Protein 5H29 (pdb70)

Radius of gyration: 16.0 Å; Cα contacts (8 Å, |Δi|>4): 371; chains: 1; bounding box: 39×36×37 Å

Sequence (207 aa):
WFPESMRQQLSGIFAKLTKKVTLLQQFLDASDDEKSLELQSFLTEFASLDQKITLETILKDTEPAKELLYGIEKMPSVVLLDAAGNYTGIKFSGIPSGHEVNSLVLAVYNVGSEGQPLEASLQKNILALPKRKIEIFVSLTCHFCPDVVAACQRIASINPHVEAEMVDISLFPELKKEKKIMSVPAMLIDGEQMIFGSKTMTEIIEALA

Secondary structure (DSSP, 8-state):
---HHHHHHHHHHHTT--S-EEEEEEE-TT-HHHHHHHHHHHHHHTT-TTEEEEEEETTS-HHHHHHHT--SSSEEEEE-TTS-EEEEEEES---GGGHHHHHHHHHHHSS--S---HHHHHHHHH--SEEEEEEE-TT-TTHHHHHHHHHHHHHH-TTEEEEEEEGGG-HHHHHHHT--SSSEEEETTTEEEES---HHHHHHHH-

B-factor: mean 66.99, std 17.95, range [36.37, 126.01]

Nearest PDB structures (foldseek):
  5h29-assembly1_A  TM=1.005E+00  e=4.092E-45  Enterococcus faecalis V583
  6il7-assembly1_A  TM=1.003E+00  e=1.248E-42  Enterococcus faecalis V583
  1zyp-assembly2_B  TM=9.272E-01  e=8.273E-19  Salmonella enterica subsp. enterica serovar Typhimurium
  4o5q-assembly1_A  TM=9.052E-01  e=1.774E-18  Escherichia coli K-12
  1hyu-assembly1_A  TM=9.119E-01  e=7.077E-17  Salmonella enterica subsp. enterica serovar Typhimurium

InterPro domains:
  IPR012336 Thioredoxin-like fold [PF13192] (484-558)
  IPR017561 Alkyl hydroperoxide reductase F subunit homogue, putative [TIGR03143] (2-559)
  IPR023753 FAD/NAD(P)-binding domain [PF07992] (6-296)
  IPR036188 FAD/NAD(P)-binding domain superfamily [G3DSA:3.50.50.60] (8-307)
  IPR036188 FAD/NAD(P)-binding domain superfamily [G3DSA:3.50.50.60] (116-243)
  IPR036188 FAD/NAD(P)-binding domain superfamily [SSF51905] (2-305)
  IPR036249 Thioredoxin-like superfamily [SSF52833] (355-466)
  IPR036249 Thioredoxin-like superfamily [SSF52833] (477-559)
  IPR044141 AhpF, N-terminal domain, C-terminal TRX-fold subdomain [cd03026] (471-558)
  IPR044142 AhpF, N-terminal domain, N-terminal TRX-fold subdomain [cd02974] (354-460)
  IPR050097 Ferredoxin--NADP reductase type 2 [PTHR48105] (3-311)

Organism: Enterococcus faecalis (strain ATCC 700802 / V583) (NCBI:txid226185)

Structure (mmCIF, N/CA/C/O backbone):
data_5H29
#
_entry.id   5H29
#
_cell.length_a   134.278
_cell.length_b   134.278
_cell.length_c   134.278
_cell.angle_alpha   90.00
_cell.angle_beta   90.00
_cell.angle_gamma   90.00
#
_symmetry.space_group_name_H-M   'P 41 3 2'
#
loop_
_entity.id
_entity.type
_entity.pdbx_description
1 polymer 'Thioredoxin reductase/glutathione-related protein'
2 non-polymer 'SULFATE ION'
3 non-polymer 2-AMINO-2-HYDROXYMETHYL-PROPANE-1,3-DIOL
4 non-polymer PROLINE
5 water water
#
loop_
_atom_site.group_PDB
_atom_site.id
_atom_site.type_symbol
_atom_site.label_atom_id
_atom_site.label_alt_id
_atom_site.label_comp_id
_atom_site.label_asym_id
_atom_site.label_entity_id
_atom_site.label_seq_id
_atom_site.pdbx_PDB_ins_code
_atom_site.Cartn_x
_atom_site.Cartn_y
_atom_site.Cartn_z
_atom_site.occupancy
_atom_site.B_iso_or_equiv
_atom_site.auth_seq_id
_atom_site.auth_comp_id
_atom_site.auth_asym_id
_atom_site.auth_atom_id
_atom_site.pdbx_PDB_model_num
ATOM 1 N N . TRP A 1 12 ? 7.715 18.544 13.133 1.00 76.90 354 TRP A N 1
ATOM 2 C CA . TRP A 1 12 ? 7.638 18.649 11.684 1.00 71.86 354 TRP A CA 1
ATOM 3 C C . TRP A 1 12 ? 8.849 19.341 11.076 1.00 73.36 354 TRP A C 1
ATOM 4 O O . TRP A 1 12 ? 9.101 19.200 9.882 1.00 74.90 354 TRP A O 1
ATOM 15 N N . PHE A 1 13 ? 9.576 20.111 11.882 1.00 76.31 355 PHE A N 1
ATOM 16 C CA . PHE A 1 13 ? 10.656 20.948 11.363 1.00 78.66 355 PHE A CA 1
ATOM 17 C C . PHE A 1 13 ? 11.966 20.707 12.116 1.00 84.97 355 PHE A C 1
ATOM 18 O O . PHE A 1 13 ? 12.101 21.107 13.274 1.00 84.36 355 PHE A O 1
ATOM 26 N N . PRO A 1 14 ? 12.927 20.026 11.461 1.00 92.30 356 PRO A N 1
ATOM 27 C CA . PRO A 1 14 ? 14.289 19.911 11.983 1.00 97.12 356 PRO A CA 1
ATOM 28 C C . PRO A 1 14 ? 14.930 21.277 12.188 1.00 99.88 356 PRO A C 1
ATOM 29 O O . PRO A 1 14 ? 14.562 22.235 11.506 1.00 98.79 356 PRO A O 1
ATOM 33 N N . GLU A 1 15 ? 15.886 21.359 13.110 1.00 104.27 357 GLU A N 1
ATOM 34 C CA . GLU A 1 15 ? 16.618 22.605 13.347 1.00 104.80 357 GLU A CA 1
ATOM 35 C C . GLU A 1 15 ? 17.437 23.015 12.119 1.00 103.45 357 GLU A C 1
ATOM 36 O O . GLU A 1 15 ? 17.761 24.191 11.946 1.00 101.16 357 GLU A O 1
ATOM 42 N N . SER A 1 16 ? 17.761 22.039 11.274 1.00 104.80 358 SER A N 1
ATOM 43 C CA . SER A 1 16 ? 18.359 22.306 9.969 1.00 107.22 358 SER A CA 1
ATOM 44 C C . SER A 1 16 ? 17.459 23.212 9.124 1.00 106.05 358 SER A C 1
ATOM 45 O O . SER A 1 16 ? 17.931 24.180 8.522 1.00 106.23 358 SER A O 1
ATOM 48 N N . MET A 1 17 ? 16.166 22.893 9.086 1.00 104.18 359 MET A N 1
ATOM 49 C CA . MET A 1 17 ? 15.182 23.714 8.373 1.00 100.64 359 MET A CA 1
ATOM 50 C C . MET A 1 17 ? 15.022 25.080 9.023 1.00 95.55 359 MET A C 1
ATOM 51 O O . MET A 1 17 ? 15.019 26.106 8.343 1.00 90.71 359 MET A O 1
ATOM 56 N N . ARG A 1 18 ? 14.881 25.074 10.345 1.00 92.26 360 ARG A N 1
ATOM 57 C CA . ARG A 1 18 ? 14.677 26.298 11.110 1.00 91.03 360 ARG A CA 1
ATOM 58 C C . ARG A 1 18 ? 15.809 27.305 10.911 1.00 92.27 360 ARG A C 1
ATOM 59 O O . ARG A 1 18 ? 15.570 28.510 10.931 1.00 90.46 360 ARG A O 1
ATOM 67 N N . GLN A 1 19 ? 17.030 26.816 10.696 1.00 96.37 361 GLN A N 1
ATOM 68 C CA . GLN A 1 19 ? 18.140 27.692 10.310 1.00 101.00 361 GLN A CA 1
ATOM 69 C C . GLN A 1 19 ? 17.806 28.410 9.000 1.00 98.96 361 GLN A C 1
ATOM 70 O O . GLN A 1 19 ? 17.951 29.627 8.896 1.00 101.09 361 GLN A O 1
ATOM 76 N N . GLN A 1 20 ? 17.346 27.651 8.011 1.00 95.55 362 GLN A N 1
ATOM 77 C CA . GLN A 1 20 ? 17.014 28.208 6.704 1.00 94.85 362 GLN A CA 1
ATOM 78 C C . GLN A 1 20 ? 15.788 29.122 6.754 1.00 91.27 362 GLN A C 1
ATOM 79 O O . GLN A 1 20 ? 15.787 30.207 6.167 1.00 91.63 362 GLN A O 1
ATOM 85 N N . LEU A 1 21 ? 14.747 28.673 7.449 1.00 84.42 363 LEU A N 1
ATOM 86 C CA . LEU A 1 21 ? 13.475 29.395 7.480 1.00 80.37 363 LEU A CA 1
ATOM 87 C C . LEU A 1 21 ? 13.592 30.729 8.207 1.00 78.41 363 LEU A C 1
ATOM 88 O O . LEU A 1 21 ? 12.940 31.700 7.827 1.00 76.21 363 LEU A O 1
ATOM 93 N N . SER A 1 22 ? 14.431 30.776 9.239 1.00 78.70 364 SER A N 1
ATOM 94 C CA . SER A 1 22 ? 14.697 32.020 9.966 1.00 78.95 364 SER A CA 1
ATOM 95 C C . SER A 1 22 ? 15.398 33.049 9.087 1.00 76.69 364 SER A C 1
ATOM 96 O O . SER A 1 22 ? 15.146 34.246 9.204 1.00 75.80 364 SER A O 1
ATOM 99 N N . GLY 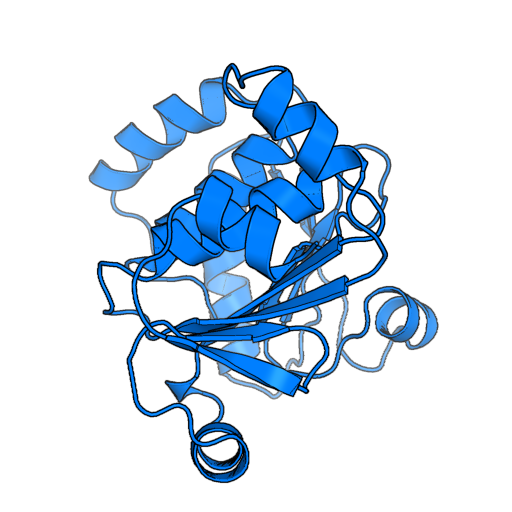A 1 23 ? 16.277 32.585 8.206 1.00 76.43 365 GLY A N 1
ATOM 100 C CA . GLY A 1 23 ? 16.871 33.458 7.200 1.00 75.70 365 GLY A CA 1
ATOM 101 C C . GLY A 1 23 ? 15.789 34.131 6.368 1.00 73.65 365 GLY A C 1
ATOM 102 O O . GLY A 1 23 ? 15.837 35.340 6.123 1.00 72.76 365 GLY A O 1
ATOM 103 N N . ILE A 1 24 ? 14.798 33.346 5.954 1.00 69.53 366 ILE A N 1
ATOM 104 C CA . ILE A 1 24 ? 13.718 33.859 5.122 1.00 68.19 366 ILE A CA 1
ATOM 105 C C . ILE A 1 24 ? 12.751 34.702 5.954 1.00 67.09 366 ILE A C 1
ATOM 106 O O . ILE A 1 24 ? 12.405 35.821 5.568 1.00 64.94 366 ILE A O 1
ATOM 111 N N . PHE A 1 25 ? 12.338 34.180 7.103 1.00 66.16 367 PHE A N 1
ATOM 112 C CA . PHE A 1 25 ? 11.360 34.877 7.933 1.00 67.09 367 PHE A CA 1
ATOM 113 C C . PHE A 1 25 ? 11.890 36.175 8.532 1.00 68.43 367 PHE A C 1
ATOM 114 O O . PHE A 1 25 ? 11.105 37.062 8.867 1.00 66.26 367 PHE A O 1
ATOM 122 N N . ALA A 1 26 ? 13.213 36.301 8.630 1.00 70.05 368 ALA A N 1
ATOM 123 C CA . ALA A 1 26 ? 13.837 37.588 8.937 1.00 71.80 368 ALA A CA 1
ATOM 124 C C . ALA A 1 26 ? 13.432 38.676 7.932 1.00 72.17 368 ALA A C 1
ATOM 125 O O . ALA A 1 26 ? 13.363 39.848 8.290 1.00 73.76 368 ALA A O 1
ATOM 127 N N . LYS A 1 27 ? 13.159 38.287 6.686 1.00 71.27 369 LYS A N 1
ATOM 128 C CA . LYS A 1 27 ? 12.767 39.239 5.638 1.00 70.76 369 LYS A CA 1
ATOM 129 C C . LYS A 1 27 ? 11.307 39.716 5.733 1.00 69.37 369 LYS A C 1
ATOM 130 O O . LYS A 1 27 ? 10.911 40.630 5.008 1.00 69.65 369 LYS A O 1
ATOM 136 N N . LEU A 1 28 ? 10.503 39.097 6.593 1.00 66.94 370 LEU A N 1
ATOM 137 C CA . LEU A 1 28 ? 9.095 39.471 6.710 1.00 66.51 370 LEU A CA 1
ATOM 138 C C . LEU A 1 28 ? 8.939 40.881 7.280 1.00 66.54 370 LEU A C 1
ATOM 139 O O . LEU A 1 28 ? 9.467 41.180 8.348 1.00 66.79 370 LEU A O 1
ATOM 144 N N . THR A 1 29 ? 8.219 41.732 6.548 1.00 66.48 371 THR A N 1
ATOM 145 C CA . THR A 1 29 ? 7.905 43.097 6.973 1.00 68.67 371 THR A CA 1
ATOM 146 C C . THR A 1 29 ? 6.428 43.308 7.335 1.00 69.79 371 THR A C 1
ATOM 147 O O . THR A 1 29 ? 6.098 44.288 7.999 1.00 70.76 371 THR A O 1
ATOM 151 N N . LYS A 1 30 ? 5.546 42.414 6.879 1.00 68.80 372 LYS A N 1
ATOM 152 C CA . LYS A 1 30 ? 4.116 42.507 7.174 1.00 68.64 372 LYS A CA 1
ATOM 153 C C . LYS A 1 30 ? 3.619 41.229 7.836 1.00 67.32 372 LYS A C 1
ATOM 154 O O . LYS A 1 30 ? 4.104 40.125 7.545 1.00 65.62 372 LYS A O 1
ATOM 160 N N . LYS A 1 31 ? 2.621 41.383 8.700 1.00 64.15 373 LYS A N 1
ATOM 161 C CA . LYS A 1 31 ? 1.988 40.243 9.346 1.00 62.96 373 LYS A CA 1
ATOM 162 C C . LYS A 1 31 ? 1.215 39.391 8.341 1.00 57.62 373 LYS A C 1
ATOM 163 O O . LYS A 1 31 ? 0.757 39.870 7.298 1.00 54.25 373 LYS A O 1
ATOM 169 N N . VAL A 1 32 ? 1.088 38.115 8.667 1.00 53.41 374 VAL A N 1
ATOM 170 C CA . VAL A 1 32 ? 0.364 37.182 7.822 1.00 53.83 374 VAL A CA 1
ATOM 171 C C . VAL A 1 32 ? -0.458 36.250 8.710 1.00 50.95 374 VAL A C 1
ATOM 172 O O . VAL A 1 32 ? -0.031 35.889 9.806 1.00 51.39 374 VAL A O 1
ATOM 176 N N . THR A 1 33 ? -1.642 35.878 8.244 1.00 48.84 375 THR A N 1
ATOM 177 C CA . THR A 1 33 ? -2.498 34.973 8.995 1.00 47.86 375 THR A CA 1
ATOM 178 C C . THR A 1 33 ? -2.781 33.727 8.178 1.00 46.22 375 THR A C 1
ATOM 179 O O . THR A 1 33 ? -3.216 33.824 7.030 1.00 44.25 375 THR A O 1
ATOM 183 N N . LEU A 1 34 ? -2.538 32.566 8.787 1.00 45.43 376 LEU A N 1
ATOM 184 C CA . LEU A 1 34 ? -2.944 31.284 8.223 1.00 45.23 376 LEU A CA 1
ATOM 185 C C . LEU A 1 34 ? -4.266 30.901 8.860 1.00 43.51 376 LEU A C 1
ATOM 186 O O . LEU A 1 34 ? -4.356 30.791 10.074 1.00 43.44 376 LEU A O 1
ATOM 191 N N . LEU A 1 35 ? -5.294 30.711 8.044 1.00 43.89 377 LEU A N 1
ATOM 192 C CA . LEU A 1 35 ? -6.630 30.388 8.549 1.00 43.94 377 LEU A CA 1
ATOM 193 C C . LEU A 1 35 ? -7.018 28.978 8.118 1.00 42.11 377 LEU A C 1
ATOM 194 O O . LEU A 1 35 ? -7.226 28.737 6.928 1.00 41.55 377 LEU A O 1
ATOM 199 N N . GLN A 1 36 ? -7.083 28.053 9.081 1.00 41.39 378 GLN A N 1
ATOM 200 C CA A GLN A 1 36 ? -7.476 26.668 8.807 0.50 41.11 378 GLN A CA 1
ATOM 201 C CA B GLN A 1 36 ? -7.472 26.679 8.799 0.50 42.29 378 GLN A CA 1
ATOM 202 C C . GLN A 1 36 ? -8.946 26.464 9.116 1.00 41.85 378 GLN A C 1
ATOM 203 O O . GLN A 1 36 ? -9.444 26.943 10.132 1.00 40.42 378 GLN A O 1
ATOM 214 N N . PHE A 1 37 ? -9.623 25.742 8.232 1.00 42.91 379 PHE A N 1
ATOM 215 C CA . PHE A 1 37 ? -10.976 25.298 8.472 1.00 45.11 379 PHE A CA 1
ATOM 216 C C . PHE A 1 37 ? -10.862 23.853 8.926 1.00 45.91 379 PHE A C 1
ATOM 217 O O . PHE A 1 37 ? -10.554 22.955 8.142 1.00 45.61 379 PHE A O 1
ATOM 225 N N . LEU A 1 38 ? -11.081 23.658 10.219 1.00 46.63 380 LEU A N 1
ATOM 226 C CA . LEU A 1 38 ? -10.773 22.411 10.886 1.00 46.37 380 LEU A CA 1
ATOM 227 C C . LEU A 1 38 ? -12.010 21.532 11.021 1.00 46.50 380 LEU A C 1
ATOM 228 O O . LEU A 1 38 ? -13.003 21.934 11.618 1.00 44.41 380 LEU A O 1
ATOM 233 N N . ASP A 1 39 ? -11.933 20.326 10.476 1.00 46.73 381 ASP A N 1
ATOM 234 C CA . ASP A 1 39 ? -12.929 19.302 10.754 1.00 48.95 381 ASP A CA 1
ATOM 235 C C . ASP A 1 39 ? -12.365 18.406 11.848 1.00 48.93 381 ASP A C 1
ATOM 236 O O . ASP A 1 39 ? -11.485 17.585 11.594 1.00 46.26 381 ASP A O 1
ATOM 241 N N . ALA A 1 40 ? -12.888 18.571 13.062 1.00 52.16 382 ALA A N 1
ATOM 242 C CA . ALA A 1 40 ? -12.436 17.821 14.239 1.00 54.94 382 ALA A CA 1
ATOM 243 C C . ALA A 1 40 ? -12.581 16.304 14.114 1.00 59.52 382 ALA A C 1
ATOM 244 O O . ALA A 1 40 ? -11.911 15.559 14.834 1.00 61.15 382 ALA A O 1
ATOM 246 N N . SER A 1 41 ? -13.447 15.841 13.215 1.00 59.90 383 SER A N 1
ATOM 247 C CA . SER A 1 41 ? -13.637 14.406 13.019 1.00 62.55 383 SER A CA 1
ATOM 248 C C . SER A 1 41 ? -12.739 13.816 11.927 1.00 61.54 383 SER A C 1
ATOM 249 O O . SER A 1 41 ? -12.790 12.610 11.701 1.00 62.99 383 SER A O 1
ATOM 252 N N . ASP A 1 42 ? -11.938 14.651 11.252 1.00 60.20 384 ASP A N 1
ATOM 253 C CA A ASP A 1 42 ? -11.022 14.155 10.229 0.50 58.25 384 ASP A CA 1
ATOM 254 C CA B ASP A 1 42 ? -11.016 14.202 10.196 0.50 60.59 384 ASP A CA 1
ATOM 255 C C . ASP A 1 42 ? -9.565 14.194 10.674 1.00 58.94 384 ASP A C 1
ATOM 256 O O . ASP A 1 42 ? -9.045 15.232 11.081 1.00 54.31 384 ASP A O 1
ATOM 265 N N . GLU A 1 43 ? -8.903 13.047 10.558 1.00 59.78 385 GLU A N 1
ATOM 266 C CA . GLU A 1 43 ? -7.523 12.891 11.011 1.00 61.63 385 GLU A CA 1
ATOM 267 C C . GLU A 1 43 ? -6.563 13.827 10.279 1.00 56.17 385 GLU A C 1
ATOM 268 O O . GLU A 1 43 ? -5.652 14.381 10.888 1.00 54.12 385 GLU A O 1
ATOM 274 N N . LYS A 1 44 ? -6.768 14.003 8.978 1.00 54.00 386 LYS A N 1
ATOM 275 C CA . LYS A 1 44 ? -5.910 14.885 8.184 1.00 53.09 386 LYS A CA 1
ATOM 276 C C . LYS A 1 44 ? -6.037 16.353 8.589 1.00 51.62 386 LYS A C 1
ATOM 277 O O . LYS A 1 44 ? -5.083 17.114 8.434 1.00 49.03 386 LYS A O 1
ATOM 283 N N . SER A 1 45 ? -7.211 16.744 9.094 1.00 50.01 387 SER A N 1
ATOM 284 C CA . SER A 1 45 ? -7.410 18.086 9.641 1.00 49.23 387 SER A CA 1
ATOM 285 C C . SER A 1 45 ? -6.621 18.280 10.925 1.00 49.28 387 SER A C 1
ATOM 286 O O . SER A 1 45 ? -6.056 19.354 11.149 1.00 44.47 387 SER A O 1
ATOM 289 N N . LEU A 1 46 ? -6.597 17.248 11.771 1.00 51.62 388 LEU A N 1
ATOM 290 C CA . LEU A 1 46 ? -5.818 17.302 13.008 1.00 54.03 388 LEU A CA 1
ATOM 291 C C . LEU A 1 46 ? -4.316 17.318 12.722 1.00 52.47 388 LEU A C 1
ATOM 292 O O . LEU A 1 46 ? -3.576 18.042 13.379 1.00 54.23 388 LEU A O 1
ATOM 297 N N . GLU A 1 47 ? -3.873 16.536 11.743 1.00 51.83 389 GLU A N 1
ATOM 298 C CA . GLU A 1 47 ? -2.481 16.594 11.280 1.00 53.15 389 GLU A CA 1
ATOM 299 C C . GLU A 1 47 ? -2.099 17.988 10.797 1.00 49.50 389 GLU A C 1
ATOM 300 O O . GLU A 1 47 ? -1.027 18.491 11.118 1.00 48.15 389 GLU A O 1
ATOM 306 N N . LEU A 1 48 ? -2.962 18.582 9.977 1.00 46.82 390 LEU A N 1
ATOM 307 C CA . LEU A 1 48 ? -2.712 19.927 9.450 1.00 45.65 390 LEU A CA 1
ATOM 308 C C . LEU A 1 48 ? -2.594 20.931 10.590 1.00 43.99 390 LEU A C 1
ATOM 309 O O . LEU A 1 48 ? -1.709 21.783 10.578 1.00 43.34 390 LEU A O 1
ATOM 314 N N . GLN A 1 49 ? -3.477 20.807 11.577 1.00 43.60 391 GLN A N 1
ATOM 315 C CA . GLN A 1 49 ? -3.443 21.663 12.758 1.00 44.54 391 GLN A CA 1
ATOM 316 C C . GLN A 1 49 ? -2.104 21.537 13.484 1.00 44.45 391 GLN A C 1
ATOM 317 O O . GLN A 1 49 ? -1.499 22.544 13.856 1.00 44.31 391 GLN A O 1
ATOM 323 N N . SER A 1 50 ? -1.642 20.305 13.682 1.00 44.71 392 SER A N 1
ATOM 324 C CA . SER A 1 50 ? -0.339 20.074 14.323 1.00 45.57 392 SER A CA 1
ATOM 325 C C . SER A 1 50 ? 0.802 20.708 13.513 1.00 45.68 392 SER A C 1
ATOM 326 O O . SER A 1 50 ? 1.638 21.440 14.053 1.00 46.47 392 SER A O 1
ATOM 329 N N . PHE A 1 51 ? 0.812 20.440 12.214 1.00 44.27 393 PHE A N 1
ATOM 330 C CA . PHE A 1 51 ? 1.778 21.053 11.294 1.00 45.47 393 PHE A CA 1
ATOM 331 C C . PHE A 1 51 ? 1.775 22.594 11.355 1.00 45.47 393 PHE A C 1
ATOM 332 O O . PHE A 1 51 ? 2.820 23.228 11.546 1.00 44.42 393 PHE A O 1
ATOM 340 N N . LEU A 1 52 ? 0.598 23.189 11.198 1.00 44.32 394 LEU A N 1
ATOM 341 C CA . LEU A 1 52 ? 0.471 24.645 11.147 1.00 43.48 394 LEU A CA 1
ATOM 342 C C . LEU A 1 52 ? 0.832 25.302 12.476 1.00 43.72 394 LEU A C 1
ATOM 343 O O . LEU A 1 52 ? 1.479 26.350 12.498 1.00 43.21 394 LEU A O 1
ATOM 348 N N . THR A 1 53 ? 0.411 24.693 13.579 1.00 43.98 395 THR A N 1
ATOM 349 C CA . THR A 1 53 ? 0.763 25.201 14.898 1.00 45.25 395 THR A CA 1
ATOM 350 C C . THR A 1 53 ? 2.289 25.365 15.010 1.00 48.28 395 THR A C 1
ATOM 351 O O . THR A 1 53 ? 2.787 26.422 15.418 1.00 49.71 395 THR A O 1
ATOM 355 N N . GLU A 1 54 ? 3.024 24.320 14.646 1.00 47.70 396 GLU A N 1
ATOM 356 C CA . GLU A 1 54 ? 4.482 24.366 14.715 1.00 50.51 396 GLU A CA 1
ATOM 357 C C . GLU A 1 54 ? 5.044 25.375 13.712 1.00 49.09 396 GLU A C 1
ATOM 358 O O . GLU A 1 54 ? 5.934 26.152 14.042 1.00 49.76 396 GLU A O 1
ATOM 364 N N . PHE A 1 55 ? 4.496 25.393 12.504 1.00 47.98 397 PHE A N 1
ATOM 365 C CA . PHE A 1 55 ? 4.951 26.333 11.496 1.00 47.91 397 PHE A CA 1
ATOM 366 C C . PHE A 1 55 ? 4.762 27.781 11.953 1.00 50.17 397 PHE A C 1
ATOM 367 O O . PHE A 1 55 ? 5.658 28.613 11.786 1.00 48.79 397 PHE A O 1
ATOM 375 N N . ALA A 1 56 ? 3.596 28.083 12.521 1.00 49.54 398 ALA A N 1
ATOM 376 C CA . ALA A 1 56 ? 3.303 29.444 12.949 1.00 50.55 398 ALA A CA 1
ATOM 377 C C . ALA A 1 56 ? 4.278 29.904 14.037 1.00 51.38 398 ALA A C 1
ATOM 378 O O . ALA A 1 56 ? 4.634 31.075 14.085 1.00 51.44 398 ALA A O 1
ATOM 380 N N . SER A 1 57 ? 4.732 28.979 14.881 1.00 52.63 399 SER A N 1
ATOM 381 C CA . SER A 1 57 ? 5.693 29.310 15.945 1.00 55.93 399 SER A CA 1
ATOM 382 C C . SER A 1 57 ? 7.085 29.713 15.435 1.00 57.58 399 SER A C 1
ATOM 383 O O . SER A 1 57 ? 7.935 30.114 16.228 1.00 58.97 399 SER A O 1
ATOM 386 N N . LEU A 1 58 ? 7.322 29.606 14.131 1.00 57.50 400 LEU A N 1
ATOM 387 C CA . LEU A 1 58 ? 8.618 29.961 13.559 1.00 58.66 400 LEU A CA 1
ATOM 388 C C . LEU A 1 58 ? 8.861 31.471 13.492 1.00 59.82 400 LEU A C 1
ATOM 389 O O . LEU A 1 58 ? 10.005 31.894 13.370 1.00 59.78 400 LEU A O 1
ATOM 394 N N . ASP A 1 59 ? 7.801 32.280 13.562 1.00 59.16 401 ASP A N 1
ATOM 395 C CA . ASP A 1 59 ? 7.959 33.733 13.525 1.00 58.66 401 ASP A CA 1
ATOM 396 C C . ASP A 1 59 ? 6.733 34.478 14.079 1.00 59.96 401 ASP A C 1
ATOM 397 O O . ASP A 1 59 ? 5.582 34.094 13.836 1.00 57.47 401 ASP A O 1
ATOM 402 N N . GLN A 1 60 ? 7.005 35.561 14.803 1.00 58.73 402 GLN A N 1
ATOM 403 C CA . GLN A 1 60 ? 5.976 36.381 15.427 1.00 60.30 402 GLN A CA 1
ATOM 404 C C . GLN A 1 60 ? 4.977 36.955 14.435 1.00 57.03 402 GLN A C 1
ATOM 405 O O . GLN A 1 60 ? 3.835 37.183 14.791 1.00 56.18 402 GLN A O 1
ATOM 411 N N . LYS A 1 61 ? 5.411 37.188 13.201 1.00 57.06 403 LYS A N 1
ATOM 412 C CA . LYS A 1 61 ? 4.551 37.776 12.172 1.00 56.11 403 LYS A CA 1
ATOM 413 C C . LYS A 1 61 ? 3.548 36.786 11.590 1.00 52.75 403 LYS A C 1
ATOM 414 O O . LYS A 1 61 ? 2.637 37.187 10.874 1.00 53.84 403 LYS A O 1
ATOM 420 N N . ILE A 1 62 ? 3.737 35.498 11.858 1.00 50.27 404 ILE A N 1
ATOM 421 C CA . ILE A 1 62 ? 2.844 34.467 11.351 1.00 48.53 404 ILE A CA 1
ATOM 422 C C . ILE A 1 62 ? 1.852 34.087 12.439 1.00 48.71 404 ILE A C 1
ATOM 423 O O . ILE A 1 62 ? 2.248 33.650 13.521 1.00 47.74 404 ILE A O 1
ATOM 428 N N . THR A 1 63 ? 0.567 34.267 12.142 1.00 47.09 405 THR A N 1
ATOM 429 C CA . THR A 1 63 ? -0.506 33.885 13.053 1.00 46.05 405 THR A CA 1
ATOM 430 C C . THR A 1 63 ? -1.294 32.729 12.450 1.00 44.52 405 THR A C 1
ATOM 431 O O . THR A 1 63 ? -1.647 32.765 11.273 1.00 43.42 405 THR A O 1
ATOM 435 N N . LEU A 1 64 ? -1.560 31.711 13.263 1.00 43.92 406 LEU A N 1
ATOM 436 C CA . LEU A 1 64 ? -2.504 30.661 12.901 1.00 44.04 406 LEU A CA 1
ATOM 437 C C . LEU A 1 64 ? -3.835 30.935 13.584 1.00 43.72 406 LEU A C 1
ATOM 438 O O . LEU A 1 64 ? -3.880 31.116 14.798 1.00 42.80 406 LEU A O 1
ATOM 443 N N . GLU A 1 65 ? -4.909 30.962 12.801 1.00 43.09 407 GLU A N 1
ATOM 444 C CA . GLU A 1 65 ? -6.254 31.029 13.343 1.00 44.19 407 GLU A CA 1
ATOM 445 C C . GLU A 1 65 ? -7.064 29.821 12.905 1.00 43.23 407 GLU A C 1
ATOM 446 O O . GLU A 1 65 ? -6.861 29.284 11.813 1.00 42.50 407 GLU A O 1
ATOM 452 N N . THR A 1 66 ? -7.984 29.407 13.765 1.00 42.11 408 THR A N 1
ATOM 453 C CA . THR A 1 66 ? -8.735 28.178 13.545 1.00 43.27 408 THR A CA 1
ATOM 454 C C . THR A 1 66 ? -10.229 28.435 13.569 1.00 42.95 408 THR A C 1
ATOM 455 O O . THR A 1 66 ? -10.740 29.095 14.466 1.00 44.17 408 THR A O 1
ATOM 459 N N . ILE A 1 67 ? -10.913 27.915 12.559 1.00 44.39 409 ILE A N 1
ATOM 460 C CA . ILE A 1 67 ? -12.358 27.958 12.480 1.00 47.86 409 ILE A CA 1
ATOM 461 C C . ILE A 1 67 ? -12.843 26.537 12.212 1.00 47.62 409 ILE A C 1
ATOM 462 O O . ILE A 1 67 ? -12.342 25.857 11.317 1.00 46.71 409 ILE A O 1
ATOM 467 N N . LEU A 1 68 ? -13.801 26.074 13.003 1.00 48.72 410 LEU A N 1
ATOM 468 C CA . LEU A 1 68 ? -14.385 24.758 12.762 1.00 49.52 410 LEU A CA 1
ATOM 469 C C . LEU A 1 68 ? -15.181 24.754 11.452 1.00 48.99 410 LEU A C 1
ATOM 470 O O . LEU A 1 68 ? -15.938 25.689 11.169 1.00 48.43 410 LEU A O 1
ATOM 475 N N . LYS A 1 69 ? -14.965 23.714 10.648 1.00 47.97 411 LYS A N 1
ATOM 476 C CA . LYS A 1 69 ? -15.689 23.502 9.404 1.00 48.41 411 LYS A CA 1
ATOM 477 C C . LYS A 1 69 ? -17.198 23.513 9.652 1.00 47.78 411 LYS A C 1
ATOM 478 O O . LYS A 1 69 ? -17.658 23.038 10.677 1.00 45.61 411 LYS A O 1
ATOM 484 N N . ASP A 1 70 ? -17.946 24.091 8.713 1.00 50.35 412 ASP A N 1
ATOM 485 C CA . ASP A 1 70 ? -19.414 24.162 8.769 1.00 53.21 412 ASP A CA 1
ATOM 486 C C . ASP A 1 70 ? -19.982 25.085 9.857 1.00 53.54 412 ASP A C 1
ATOM 487 O O . ASP A 1 70 ? -21.193 25.109 10.052 1.00 57.87 412 ASP A O 1
ATOM 492 N N . THR A 1 71 ? -19.144 25.838 10.568 1.00 52.29 413 THR A N 1
ATOM 493 C CA . THR A 1 71 ? -19.666 26.824 11.518 1.00 53.47 413 THR A CA 1
ATOM 494 C C . THR A 1 71 ? -19.753 28.231 10.925 1.00 54.06 413 THR A C 1
ATOM 495 O O . THR A 1 71 ? -20.499 29.045 11.435 1.00 53.85 413 THR A O 1
ATOM 499 N N . GLU A 1 72 ? -18.995 28.526 9.868 1.00 54.46 414 GLU A N 1
ATOM 500 C CA . GLU A 1 72 ? -18.976 29.882 9.297 1.00 55.79 414 GLU A CA 1
ATOM 501 C C . GLU A 1 72 ? -19.212 29.860 7.786 1.00 53.79 414 GLU A C 1
ATOM 502 O O . GLU A 1 72 ? -18.293 30.121 7.008 1.00 52.47 414 GLU A O 1
ATOM 508 N N . PRO A 1 73 ? -20.455 29.565 7.365 1.00 52.67 415 PRO A N 1
ATOM 509 C CA . PRO A 1 73 ? -20.720 29.417 5.928 1.00 53.33 415 PRO A CA 1
ATOM 510 C C . PRO A 1 73 ? -20.437 30.669 5.078 1.00 53.39 415 PRO A C 1
ATOM 511 O O . PRO A 1 73 ? -20.084 30.540 3.912 1.00 53.66 415 PRO A O 1
ATOM 515 N N . ALA A 1 74 ? -20.574 31.858 5.656 1.00 54.97 416 ALA A N 1
ATOM 516 C CA . ALA A 1 74 ? -20.263 33.102 4.936 1.00 56.65 416 ALA A CA 1
ATOM 517 C C . ALA A 1 74 ? -18.768 33.208 4.641 1.00 56.86 416 ALA A C 1
ATOM 518 O O . ALA A 1 74 ? -18.375 33.627 3.556 1.00 56.66 416 ALA A O 1
ATOM 520 N N . LYS A 1 75 ? -17.941 32.811 5.605 1.00 59.32 417 LYS A N 1
ATOM 521 C CA . LYS A 1 75 ? -16.483 32.777 5.415 1.00 58.23 417 LYS A CA 1
ATOM 522 C C . LYS A 1 75 ? -16.059 31.708 4.427 1.00 56.64 417 LYS A C 1
ATOM 523 O O . LYS A 1 75 ? -15.188 31.939 3.585 1.00 55.33 417 LYS A O 1
ATOM 529 N N . GLU A 1 76 ? -16.675 30.537 4.528 1.00 55.27 418 GLU A N 1
ATOM 530 C CA . GLU A 1 76 ? -16.357 29.436 3.619 1.00 54.81 418 GLU A CA 1
ATOM 531 C C . GLU A 1 76 ? -16.682 29.801 2.172 1.00 55.43 418 GLU A C 1
ATOM 532 O O . GLU A 1 76 ? -15.925 29.468 1.255 1.00 55.27 418 GLU A O 1
ATOM 538 N N . LEU A 1 77 ? -17.805 30.495 1.989 1.00 56.88 419 LEU A N 1
ATOM 539 C CA . LEU A 1 77 ? -18.199 31.055 0.694 1.00 57.69 419 LEU A CA 1
ATOM 540 C C . LEU A 1 77 ? -17.157 32.047 0.196 1.00 56.14 419 LEU A C 1
ATOM 541 O O . LEU A 1 77 ? -16.694 31.969 -0.937 1.00 55.96 419 LEU A O 1
ATOM 546 N N . LEU A 1 78 ? -16.811 32.996 1.054 1.00 58.05 420 LEU A N 1
ATOM 547 C CA . LEU A 1 78 ? -15.821 34.020 0.728 1.00 59.58 420 LEU A CA 1
ATOM 548 C C . LEU A 1 78 ? -14.489 33.410 0.264 1.00 57.88 420 LE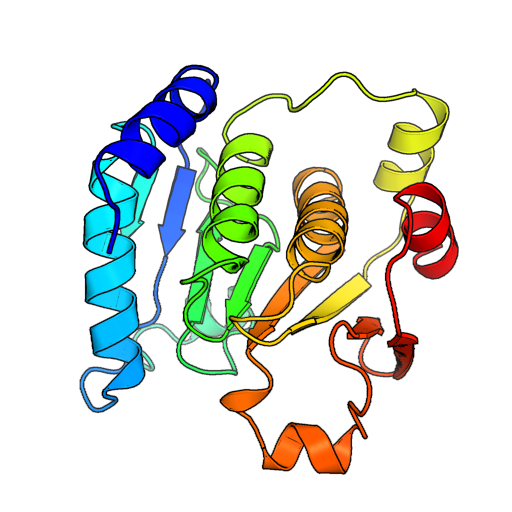U A C 1
ATOM 549 O O . LEU A 1 78 ? -13.875 33.912 -0.671 1.00 59.65 420 LEU A O 1
ATOM 554 N N . TYR A 1 79 ? -14.061 32.317 0.899 1.00 55.78 421 TYR A N 1
ATOM 555 C CA . TYR A 1 79 ? -12.782 31.674 0.555 1.00 54.54 421 TYR A CA 1
ATOM 556 C C . TYR A 1 79 ? -12.919 30.459 -0.356 1.00 54.38 421 TYR A C 1
ATOM 557 O O . TYR A 1 79 ? -11.920 29.803 -0.646 1.00 53.62 421 TYR A O 1
ATOM 566 N N . GLY A 1 80 ? -14.139 30.150 -0.798 1.00 53.28 422 GLY A N 1
ATOM 567 C CA . GLY A 1 80 ? -14.374 29.000 -1.677 1.00 53.29 422 GLY A CA 1
ATOM 568 C C . GLY A 1 80 ? -13.905 27.671 -1.095 1.00 54.62 422 GLY A C 1
ATOM 569 O O . GLY A 1 80 ? -13.324 26.847 -1.806 1.00 55.14 422 GLY A O 1
ATOM 570 N N . ILE A 1 81 ? -14.169 27.457 0.192 1.00 53.29 423 ILE A N 1
ATOM 571 C CA . ILE A 1 81 ? -13.671 26.277 0.896 1.00 53.88 423 ILE A CA 1
ATOM 572 C C . ILE A 1 81 ? -14.433 25.036 0.442 1.00 56.60 423 ILE A C 1
ATOM 573 O O . ILE A 1 81 ? -15.611 24.881 0.755 1.00 56.95 423 ILE A O 1
ATOM 578 N N . GLU A 1 82 ? -13.757 24.167 -0.305 1.00 60.04 424 GLU A N 1
ATOM 579 C CA . GLU A 1 82 ? -14.334 22.899 -0.754 1.00 63.63 424 GLU A CA 1
ATOM 580 C C . GLU A 1 82 ? -13.507 21.716 -0.244 1.00 61.00 424 GLU A C 1
ATOM 581 O O . GLU A 1 82 ? -13.963 20.949 0.602 1.00 61.51 424 GLU A O 1
ATOM 587 N N . LYS A 1 83 ? -12.287 21.581 -0.751 1.00 57.64 425 LYS A N 1
ATOM 588 C CA . LYS A 1 83 ? -11.447 20.437 -0.418 1.00 55.09 425 LYS A CA 1
ATOM 589 C C . LYS A 1 83 ? -10.923 20.526 1.007 1.00 52.56 425 LYS A C 1
ATOM 590 O O . LYS A 1 83 ? -10.682 21.615 1.534 1.00 50.16 425 LYS A O 1
ATOM 596 N N . MET A 1 84 ? -10.765 19.365 1.629 1.00 51.26 426 MET A N 1
ATOM 597 C CA . MET A 1 84 ? -10.278 19.279 2.990 1.00 50.87 426 MET A CA 1
ATOM 598 C C . MET A 1 84 ? -9.094 18.313 3.030 1.00 50.17 426 MET A C 1
ATOM 599 O O . MET A 1 84 ? -9.050 17.363 2.255 1.00 51.98 426 MET A O 1
ATOM 604 N N . PRO A 1 85 ? -8.126 18.554 3.927 1.00 48.64 427 PRO A N 1
ATOM 605 C CA . PRO A 1 85 ? -8.068 19.677 4.852 1.00 46.96 427 PRO A CA 1
ATOM 606 C C . PRO A 1 85 ? -7.731 20.966 4.114 1.00 46.45 427 PRO A C 1
ATOM 607 O O . PRO A 1 85 ? -7.326 20.927 2.945 1.00 46.94 427 PRO A O 1
ATOM 611 N N . SER A 1 86 ? -7.912 22.097 4.782 1.00 45.38 428 SER A N 1
ATOM 612 C CA . SER A 1 86 ? -7.862 23.385 4.107 1.00 45.19 428 SER A CA 1
ATOM 613 C C . SER A 1 86 ? -7.264 24.475 4.974 1.00 44.19 428 SER A C 1
ATOM 614 O O . SER A 1 86 ? -7.630 24.626 6.141 1.00 43.98 428 SER A O 1
ATOM 617 N N . VAL A 1 87 ? -6.361 25.246 4.382 1.00 42.53 429 VAL A N 1
ATOM 618 C CA . VAL A 1 87 ? -5.856 26.449 5.008 1.00 41.99 429 VAL A CA 1
ATOM 619 C C . VAL A 1 87 ? -5.659 27.514 3.944 1.00 42.77 429 VAL A C 1
ATOM 620 O O . VAL A 1 87 ? -5.211 27.210 2.835 1.00 42.10 429 VAL A O 1
ATOM 624 N N . VAL A 1 88 ? -6.000 28.756 4.292 1.00 44.70 430 VAL A N 1
ATOM 625 C CA . VAL A 1 88 ? -5.837 29.898 3.396 1.00 44.99 430 VAL A CA 1
ATOM 626 C C . VAL A 1 88 ? -4.932 30.962 4.005 1.00 45.83 430 VAL A C 1
ATOM 627 O O . VAL A 1 88 ? -4.763 31.032 5.222 1.00 45.67 430 VAL A O 1
ATOM 631 N N . LEU A 1 89 ? -4.360 31.790 3.137 1.00 47.55 431 LEU A N 1
ATOM 632 C CA . LEU A 1 89 ? -3.485 32.883 3.552 1.00 49.74 431 LEU A CA 1
ATOM 633 C C . LEU A 1 89 ? -4.197 34.229 3.513 1.00 48.72 431 LEU A C 1
ATOM 634 O O . LEU A 1 89 ? -4.751 34.617 2.487 1.00 48.18 431 LEU A O 1
ATOM 639 N N . LEU A 1 90 ? -4.130 34.946 4.628 1.00 48.66 432 LEU A N 1
ATOM 640 C CA . LEU A 1 90 ? -4.659 36.298 4.733 1.00 50.93 432 LEU A CA 1
ATOM 641 C C . LEU A 1 90 ? -3.493 37.269 4.897 1.00 52.02 432 LEU A C 1
ATOM 642 O O . LEU A 1 90 ? -2.554 36.972 5.629 1.00 50.87 432 LEU A O 1
ATOM 647 N N . ASP A 1 91 ? -3.558 38.427 4.232 1.00 53.55 433 ASP A N 1
ATOM 648 C CA . ASP A 1 91 ? -2.569 39.491 4.452 1.00 55.15 433 ASP A CA 1
ATOM 649 C C . ASP A 1 91 ? -2.810 40.210 5.773 1.00 54.58 433 ASP A C 1
ATOM 650 O O . ASP A 1 91 ? -3.753 39.889 6.493 1.00 53.21 433 ASP A O 1
ATOM 655 N N . ALA A 1 92 ? -1.952 41.182 6.082 1.00 55.94 434 ALA A N 1
ATOM 656 C CA . ALA A 1 92 ? -2.001 41.904 7.360 1.00 58.74 434 ALA A CA 1
ATOM 657 C C . ALA A 1 92 ? -3.342 42.586 7.627 1.00 60.12 434 ALA A C 1
ATOM 658 O O . ALA A 1 92 ? -3.776 42.673 8.776 1.00 62.22 434 ALA A O 1
ATOM 660 N N . ALA A 1 93 ? -3.994 43.061 6.569 1.00 60.10 435 ALA A N 1
ATOM 661 C CA . ALA A 1 93 ? -5.281 43.748 6.693 1.00 61.58 435 ALA A CA 1
ATOM 662 C C . ALA A 1 93 ? -6.472 42.789 6.835 1.00 61.32 435 ALA A C 1
ATOM 663 O O . ALA A 1 93 ? -7.608 43.236 6.991 1.00 60.80 435 ALA A O 1
ATOM 665 N N . GLY A 1 94 ? -6.220 41.481 6.768 1.00 59.68 436 GLY A N 1
ATOM 666 C CA . GLY A 1 94 ? -7.274 40.480 6.935 1.00 58.08 436 GLY A CA 1
ATOM 667 C C . GLY A 1 94 ? -7.908 40.035 5.629 1.00 57.41 436 GLY A C 1
ATOM 668 O O . GLY A 1 94 ? -8.855 39.258 5.632 1.00 58.88 436 GLY A O 1
ATOM 669 N N . ASN A 1 95 ? -7.372 40.506 4.509 1.00 58.45 437 ASN A N 1
ATOM 670 C CA . ASN A 1 95 ? -7.928 40.186 3.201 1.00 58.34 437 ASN A CA 1
ATOM 671 C C . ASN A 1 95 ? -7.413 38.854 2.662 1.00 56.04 437 ASN A C 1
ATOM 672 O O . ASN A 1 95 ? -6.269 38.476 2.900 1.00 52.39 437 ASN A O 1
ATOM 677 N N . TYR A 1 96 ? -8.272 38.153 1.931 1.00 54.61 438 TYR A N 1
ATOM 678 C CA . TYR A 1 96 ? -7.913 36.890 1.312 1.00 53.32 438 TYR A CA 1
ATOM 679 C C . TYR A 1 96 ? -6.970 37.131 0.143 1.00 53.81 438 TYR A C 1
ATOM 680 O O . TYR A 1 96 ? -7.306 37.864 -0.786 1.00 57.48 438 TYR A O 1
ATOM 689 N N . THR A 1 97 ? -5.800 36.504 0.187 1.00 51.13 439 THR A N 1
ATOM 690 C CA . THR A 1 97 ? -4.783 36.673 -0.852 1.00 50.62 439 THR A CA 1
ATOM 691 C C . THR A 1 97 ? -5.030 35.816 -2.094 1.00 50.27 439 THR A C 1
ATOM 692 O O . THR A 1 97 ? -4.328 35.958 -3.092 1.00 50.45 439 THR A O 1
ATOM 696 N N . GLY A 1 98 ? -6.012 34.922 -2.031 1.00 49.53 440 GLY A N 1
ATOM 697 C CA . GLY A 1 98 ? -6.250 33.955 -3.101 1.00 49.39 440 GLY A CA 1
ATOM 698 C C . GLY A 1 98 ? -5.374 32.713 -2.986 1.00 49.16 440 GLY A C 1
ATOM 699 O O . GLY A 1 98 ? -5.439 31.821 -3.836 1.00 49.52 440 GLY A O 1
ATOM 700 N N . ILE A 1 99 ? -4.560 32.639 -1.936 1.00 47.99 441 ILE A N 1
ATOM 701 C CA . ILE A 1 99 ? -3.620 31.533 -1.781 1.00 47.72 441 ILE A CA 1
ATOM 702 C C . ILE A 1 99 ? -4.184 30.504 -0.810 1.00 45.83 441 ILE A C 1
ATOM 703 O O . ILE A 1 99 ? -4.570 30.838 0.313 1.00 43.74 441 ILE A O 1
ATOM 708 N N . LYS A 1 100 ? -4.221 29.252 -1.252 1.00 46.14 442 LYS A N 1
ATOM 709 C CA . LYS A 1 100 ? -4.858 28.185 -0.493 1.00 46.21 442 LYS A CA 1
ATOM 710 C C . LYS A 1 100 ? -4.060 26.900 -0.602 1.00 45.90 442 LYS A C 1
ATOM 711 O O . LYS A 1 100 ? -3.379 26.667 -1.605 1.00 45.55 442 LYS A O 1
ATOM 717 N N . PHE A 1 101 ? -4.141 26.076 0.442 1.00 45.38 443 PHE A N 1
ATOM 718 C CA . PHE A 1 101 ? -3.542 24.748 0.436 1.00 45.98 443 PHE A CA 1
ATOM 719 C C . PHE A 1 101 ? -4.609 23.716 0.784 1.00 46.78 443 PHE A C 1
ATOM 720 O O . PHE A 1 101 ? -5.294 23.835 1.798 1.00 44.46 443 PHE A O 1
ATOM 728 N N . SER A 1 102 ? -4.756 22.723 -0.086 1.00 47.84 444 SER A N 1
ATOM 729 C CA . SER A 1 102 ? -5.695 21.635 0.118 1.00 48.28 444 SER A CA 1
ATOM 730 C C . SER A 1 102 ? -4.881 20.362 0.316 1.00 48.19 444 SER A C 1
ATOM 731 O O . SER A 1 102 ? -4.349 19.793 -0.634 1.00 48.36 444 SER A O 1
ATOM 734 N N . GLY A 1 103 ? -4.798 19.933 1.568 1.00 48.72 445 GLY A N 1
ATOM 735 C CA . GLY A 1 103 ? -3.845 18.930 2.003 1.00 49.28 445 GLY A CA 1
ATOM 736 C C . GLY A 1 103 ? -2.840 19.610 2.911 1.00 49.61 445 GLY A C 1
ATOM 737 O O . GLY A 1 103 ? -2.967 20.803 3.210 1.00 49.91 445 GLY A O 1
ATOM 738 N N . ILE A 1 104 ? -1.836 18.856 3.342 1.00 49.45 446 ILE A N 1
ATOM 739 C CA . ILE A 1 104 ? -0.795 19.376 4.219 1.00 49.08 446 ILE A CA 1
ATOM 740 C C . ILE A 1 104 ? 0.457 19.620 3.387 1.00 49.73 446 ILE A C 1
ATOM 741 O O . ILE A 1 104 ? 0.981 18.681 2.777 1.00 51.77 446 ILE A O 1
ATOM 746 N N . PRO A 1 105 ? 0.944 20.873 3.345 1.00 48.34 447 PRO A N 1
ATOM 747 C CA . PRO A 1 105 ? 2.153 21.159 2.577 1.00 48.07 447 PRO A CA 1
ATOM 748 C C . PRO A 1 105 ? 3.420 20.810 3.367 1.00 48.42 447 PRO A C 1
ATOM 749 O O . PRO A 1 105 ? 4.265 21.676 3.628 1.00 47.07 447 PRO A O 1
ATOM 753 N N . SER A 1 106 ? 3.524 19.538 3.745 1.00 49.59 448 SER A N 1
ATOM 754 C CA . SER A 1 106 ? 4.663 19.016 4.481 1.00 52.07 448 SER A CA 1
ATOM 755 C C . SER A 1 106 ? 5.673 18.460 3.482 1.00 54.86 448 SER A C 1
ATOM 756 O O . SER A 1 106 ? 5.499 18.589 2.262 1.00 51.89 448 SER A O 1
ATOM 759 N N . GLY A 1 107 ? 6.728 17.839 4.002 1.00 59.04 449 GLY A N 1
ATOM 760 C CA . GLY A 1 107 ? 7.781 17.297 3.158 1.00 58.89 449 GLY A CA 1
ATOM 761 C C . GLY A 1 107 ? 8.351 18.423 2.323 1.00 58.71 449 GLY A C 1
ATOM 762 O O . GLY A 1 107 ? 8.685 19.493 2.843 1.00 59.52 449 GLY A O 1
ATOM 763 N N . HIS A 1 108 ? 8.402 18.202 1.020 1.00 58.46 450 HIS A N 1
ATOM 764 C CA . HIS A 1 108 ? 9.049 19.134 0.117 1.00 59.82 450 HIS A CA 1
ATOM 765 C C . HIS A 1 108 ? 8.179 20.354 -0.172 1.00 56.67 450 HIS A C 1
ATOM 766 O O . HIS A 1 108 ? 8.684 21.387 -0.612 1.00 53.99 450 HIS A O 1
ATOM 773 N N . GLU A 1 109 ? 6.874 20.229 0.073 1.00 54.70 451 GLU A N 1
ATOM 774 C CA . GLU A 1 109 ? 5.945 21.346 -0.085 1.00 52.07 451 GLU A CA 1
ATOM 775 C C . GLU A 1 109 ? 6.061 22.412 1.011 1.00 50.76 451 GLU A C 1
ATOM 776 O O . GLU A 1 109 ? 5.482 23.477 0.890 1.00 48.56 451 GLU A O 1
ATOM 782 N N . VAL A 1 110 ? 6.826 22.152 2.067 1.00 52.00 452 VAL A N 1
ATOM 783 C CA . VAL A 1 110 ? 7.151 23.213 3.020 1.00 52.62 452 VAL A CA 1
ATOM 784 C C . VAL A 1 110 ? 7.707 24.423 2.263 1.00 52.11 452 VAL A C 1
ATOM 785 O O . VAL A 1 110 ? 7.413 25.565 2.619 1.00 51.49 452 VAL A O 1
ATOM 789 N N . ASN A 1 111 ? 8.490 24.165 1.211 1.00 51.68 453 ASN A N 1
ATOM 790 C CA . ASN A 1 111 ? 8.968 25.221 0.308 1.00 51.10 453 ASN A CA 1
ATOM 791 C C . ASN A 1 111 ? 7.850 26.126 -0.203 1.00 49.65 453 ASN A C 1
ATOM 792 O O . ASN A 1 111 ? 8.004 27.342 -0.259 1.00 50.42 453 ASN A O 1
ATOM 797 N N . SER A 1 112 ? 6.732 25.521 -0.595 1.00 47.51 454 SER A N 1
ATOM 798 C CA . SER A 1 112 ? 5.594 26.274 -1.113 1.00 47.29 454 SER A CA 1
ATOM 799 C C . SER A 1 112 ? 5.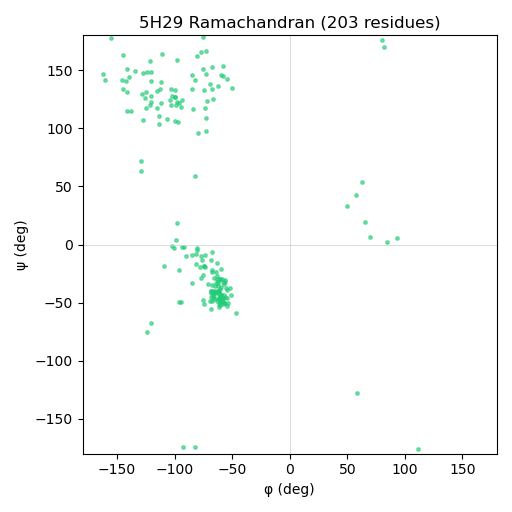006 27.203 -0.059 1.00 46.65 454 SER A C 1
ATOM 800 O O . SER A 1 112 ? 4.778 28.384 -0.320 1.00 47.51 454 SER A O 1
ATOM 803 N N . LEU A 1 113 ? 4.764 26.673 1.134 1.00 46.19 455 LEU A N 1
ATOM 804 C CA . LEU A 1 113 ? 4.168 27.469 2.201 1.00 45.83 455 LEU A CA 1
ATOM 805 C C . LEU A 1 113 ? 5.088 28.613 2.615 1.00 46.77 455 LEU A C 1
ATOM 806 O O . LEU A 1 113 ? 4.623 29.737 2.841 1.00 46.22 455 LEU A O 1
ATOM 811 N N . VAL A 1 114 ? 6.385 28.326 2.711 1.00 47.64 456 VAL A N 1
ATOM 812 C CA . VAL A 1 114 ? 7.380 29.341 3.069 1.00 48.89 456 VAL A CA 1
ATOM 813 C C . VAL A 1 114 ? 7.348 30.509 2.085 1.00 48.44 456 VAL A C 1
ATOM 814 O O . VAL A 1 114 ? 7.244 31.666 2.491 1.00 50.62 456 VAL A O 1
ATOM 818 N N . LEU A 1 115 ? 7.418 30.201 0.796 1.00 49.56 457 LEU A N 1
ATOM 819 C CA . LEU A 1 115 ? 7.396 31.234 -0.247 1.00 51.71 457 LEU A CA 1
ATOM 820 C C . LEU A 1 115 ? 6.093 32.048 -0.253 1.00 51.03 457 LEU A C 1
ATOM 821 O O . LEU A 1 115 ? 6.123 33.269 -0.434 1.00 52.66 457 LEU A O 1
ATOM 826 N N . ALA A 1 116 ? 4.959 31.377 -0.062 1.00 49.23 458 ALA A N 1
ATOM 827 C CA . ALA A 1 116 ? 3.661 32.069 -0.004 1.00 48.80 458 ALA A CA 1
ATOM 828 C C . ALA A 1 116 ? 3.628 33.062 1.153 1.00 48.82 458 ALA A C 1
ATOM 829 O O . ALA A 1 116 ? 3.220 34.208 0.989 1.00 49.74 458 ALA A O 1
ATOM 831 N N . VAL A 1 117 ? 4.066 32.614 2.324 1.00 48.62 459 VAL A N 1
ATOM 832 C CA . VAL A 1 117 ? 4.156 33.482 3.485 1.00 49.85 459 VAL A CA 1
ATOM 833 C C . VAL A 1 117 ? 5.126 34.645 3.233 1.00 51.07 459 VAL A C 1
ATOM 834 O O . VAL A 1 117 ? 4.837 35.782 3.600 1.00 49.75 459 VAL A O 1
ATOM 838 N N . TYR A 1 118 ? 6.271 34.354 2.618 1.00 52.72 460 TYR A N 1
ATOM 839 C CA . TYR A 1 118 ? 7.248 35.392 2.313 1.00 52.46 460 TYR A CA 1
ATOM 840 C C . TYR A 1 118 ? 6.647 36.434 1.371 1.00 52.61 460 TYR A C 1
ATOM 841 O O . TYR A 1 118 ? 6.693 37.632 1.647 1.00 54.28 460 TYR A O 1
ATOM 850 N N . ASN A 1 119 ? 6.059 35.976 0.273 1.00 53.19 461 ASN A N 1
ATOM 851 C CA . ASN A 1 119 ? 5.457 36.889 -0.704 1.00 54.56 461 ASN A CA 1
ATOM 852 C C . ASN A 1 119 ? 4.287 37.725 -0.181 1.00 54.38 461 ASN A C 1
ATOM 853 O O . ASN A 1 119 ? 4.068 38.835 -0.663 1.00 54.19 461 ASN A O 1
ATOM 858 N N . VAL A 1 120 ? 3.537 37.194 0.785 1.00 53.29 462 VAL A N 1
ATOM 859 C CA . VAL A 1 120 ? 2.411 37.928 1.380 1.00 53.42 462 VAL A CA 1
ATOM 860 C C . VAL A 1 120 ? 2.896 38.854 2.499 1.00 52.86 462 VAL A C 1
ATOM 861 O O . VAL A 1 120 ? 2.341 39.932 2.699 1.00 53.40 462 VAL A O 1
ATOM 865 N N . GLY A 1 121 ? 3.936 38.433 3.213 1.00 53.17 463 GLY A N 1
ATOM 866 C CA . GLY A 1 121 ? 4.476 39.200 4.336 1.00 54.98 463 GLY A CA 1
ATOM 867 C C . GLY A 1 121 ? 5.687 40.057 4.001 1.00 57.56 463 GLY A C 1
ATOM 868 O O . GLY A 1 121 ? 6.430 40.460 4.898 1.00 56.44 463 GLY A O 1
ATOM 869 N N . SER 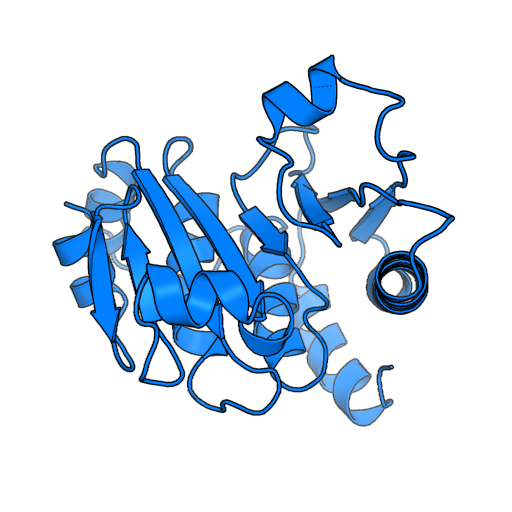A 1 122 ? 5.898 40.329 2.715 1.00 60.63 464 SER A N 1
ATOM 870 C CA . SER A 1 122 ? 6.990 41.195 2.279 1.00 64.32 464 SER A CA 1
ATOM 871 C C . SER A 1 122 ? 6.665 41.815 0.930 1.00 67.25 464 SER A C 1
ATOM 872 O O . SER A 1 122 ? 5.626 41.518 0.333 1.00 66.23 464 SER A O 1
ATOM 875 N N . GLU A 1 123 ? 7.569 42.667 0.453 1.00 70.90 465 GLU A N 1
ATOM 876 C CA . GLU A 1 123 ? 7.450 43.260 -0.875 1.00 73.53 465 GLU A CA 1
ATOM 877 C C . GLU A 1 123 ? 7.925 42.309 -1.975 1.00 72.04 465 GLU A C 1
ATOM 878 O O . GLU A 1 123 ? 7.811 42.626 -3.156 1.00 73.36 465 GLU A O 1
ATOM 884 N N . GLY A 1 124 ? 8.457 41.149 -1.594 1.00 70.75 466 GLY A N 1
ATOM 885 C CA . GLY A 1 124 ? 8.864 40.141 -2.561 1.00 70.60 466 GLY A CA 1
ATOM 886 C C . GLY A 1 124 ? 10.211 40.459 -3.176 1.00 72.87 466 GLY A C 1
ATOM 887 O O . GLY A 1 124 ? 10.803 41.506 -2.903 1.00 71.13 466 GLY A O 1
ATOM 888 N N . GLN A 1 125 ? 10.695 39.545 -4.009 1.00 74.79 467 GLN A N 1
ATOM 889 C CA . GLN A 1 125 ? 11.985 39.717 -4.666 1.00 76.57 467 GLN A CA 1
ATOM 890 C C . GLN A 1 125 ? 11.893 40.733 -5.801 1.00 79.98 467 GLN A C 1
ATOM 891 O O . GLN A 1 125 ? 10.831 40.901 -6.397 1.00 78.63 467 GLN A O 1
ATOM 897 N N . PRO A 1 126 ? 13.007 41.429 -6.095 1.00 84.86 468 PRO A N 1
ATOM 898 C CA . PRO A 1 126 ? 13.032 42.314 -7.256 1.00 86.81 468 PRO A CA 1
ATOM 899 C C . PRO A 1 126 ? 12.534 41.602 -8.516 1.00 87.08 468 PRO A C 1
ATOM 900 O O . PRO A 1 126 ? 12.927 40.464 -8.771 1.00 86.55 468 PRO A O 1
ATOM 904 N N . LEU A 1 127 ? 11.668 42.265 -9.278 1.00 89.70 469 LEU A N 1
ATOM 905 C CA . LEU A 1 127 ? 11.040 41.666 -10.457 1.00 92.98 469 LEU A CA 1
ATOM 906 C C . LEU A 1 127 ? 11.082 42.632 -11.642 1.00 97.68 469 LEU A C 1
ATOM 907 O O . LEU A 1 127 ? 11.041 43.849 -11.454 1.00 100.52 469 LEU A O 1
ATOM 912 N N . GLU A 1 128 ? 11.155 42.088 -12.857 1.00 102.35 470 GLU A N 1
ATOM 913 C CA . GLU A 1 128 ? 11.207 42.914 -14.070 1.00 106.41 470 GLU A CA 1
ATOM 914 C C . GLU A 1 128 ? 9.872 43.610 -14.282 1.00 106.34 470 GLU A C 1
ATOM 915 O O . GLU A 1 128 ? 8.815 42.997 -14.109 1.00 105.91 470 GLU A O 1
ATOM 921 N N . ALA A 1 129 ? 9.926 44.886 -14.663 1.00 105.77 471 ALA A N 1
ATOM 922 C CA . ALA A 1 129 ? 8.720 45.658 -14.959 1.00 104.84 471 ALA A CA 1
ATOM 923 C C . ALA A 1 129 ? 7.874 44.953 -16.016 1.00 103.49 471 ALA A C 1
ATOM 924 O O . ALA A 1 129 ? 6.645 44.971 -15.943 1.00 102.65 471 ALA A O 1
ATOM 926 N N . SER A 1 130 ? 8.544 44.329 -16.987 1.00 101.19 472 SER A N 1
ATOM 927 C CA . SER A 1 130 ? 7.876 43.534 -18.016 1.00 99.84 472 SER A CA 1
ATOM 928 C C . SER A 1 130 ? 7.022 42.428 -17.398 1.00 97.39 472 SER A C 1
ATOM 929 O O . SER A 1 130 ? 5.847 42.282 -17.738 1.00 96.26 472 SER A O 1
ATOM 932 N N . LEU A 1 131 ? 7.615 41.662 -16.483 1.00 95.54 473 LEU A N 1
ATOM 933 C CA . LEU A 1 131 ? 6.902 40.570 -15.809 1.00 93.61 473 LEU A CA 1
ATOM 934 C C . LEU A 1 131 ? 5.788 41.080 -14.902 1.00 90.36 473 LEU A C 1
ATOM 935 O O . LEU A 1 131 ? 4.677 40.550 -14.930 1.00 87.69 473 LEU A O 1
ATOM 940 N N . GLN A 1 132 ? 6.078 42.108 -14.110 1.00 88.94 474 GLN A N 1
ATOM 941 C CA . GLN A 1 132 ? 5.099 42.603 -13.147 1.00 89.99 474 GLN A CA 1
ATOM 942 C C . GLN A 1 132 ? 3.928 43.316 -13.822 1.00 89.78 474 GLN A C 1
ATOM 943 O O . GLN A 1 132 ? 2.802 43.249 -13.329 1.00 87.58 474 GLN A O 1
ATOM 949 N N . LYS A 1 133 ? 4.201 44.003 -14.932 1.00 90.46 475 LYS A N 1
ATOM 950 C CA . LYS A 1 133 ? 3.144 44.592 -15.759 1.00 90.82 475 LYS A CA 1
ATOM 951 C C . LYS A 1 133 ? 2.175 43.507 -16.207 1.00 87.36 475 LYS A C 1
ATOM 952 O O . LYS A 1 133 ? 0.961 43.647 -16.059 1.00 86.25 475 LYS A O 1
ATOM 958 N N . ASN A 1 134 ? 2.728 42.430 -16.757 1.00 85.79 476 ASN A N 1
ATOM 959 C CA . ASN A 1 134 ? 1.924 41.315 -17.249 1.00 85.44 476 ASN A CA 1
ATOM 960 C C . ASN A 1 134 ? 1.122 40.646 -16.135 1.00 83.25 476 ASN A C 1
ATOM 961 O O . ASN A 1 134 ? -0.032 40.289 -16.344 1.00 85.47 476 ASN A O 1
ATOM 966 N N . ILE A 1 135 ? 1.734 40.485 -14.961 1.00 81.03 477 ILE A N 1
ATOM 967 C CA . ILE A 1 135 ? 1.056 39.888 -13.804 1.00 79.06 477 ILE A CA 1
ATOM 968 C C . ILE A 1 135 ? -0.154 40.727 -13.401 1.00 78.30 477 ILE A C 1
ATOM 969 O O . ILE A 1 135 ? -1.265 40.208 -13.308 1.00 78.09 477 ILE A O 1
ATOM 974 N N . LEU A 1 136 ? 0.066 42.019 -13.171 1.00 78.58 478 LEU A N 1
ATOM 975 C CA . LEU A 1 136 ? -1.023 42.935 -12.824 1.00 80.65 478 LEU A CA 1
ATOM 976 C C . LEU A 1 136 ? -2.083 43.014 -13.923 1.00 80.63 478 LEU A C 1
ATOM 977 O O . LEU A 1 136 ? -3.253 43.246 -13.639 1.00 79.24 478 LEU A O 1
ATOM 982 N N . ALA A 1 137 ? -1.665 42.817 -15.172 1.00 83.35 479 ALA A N 1
ATOM 983 C CA . ALA A 1 137 ? -2.574 42.874 -16.321 1.00 84.86 479 ALA A CA 1
ATOM 984 C C . ALA A 1 137 ? -3.482 41.646 -16.437 1.00 83.95 479 ALA A C 1
ATOM 985 O O . ALA A 1 137 ? -4.508 41.701 -17.114 1.00 82.78 479 ALA A O 1
ATOM 987 N N . LEU A 1 138 ? -3.112 40.547 -15.781 1.00 82.68 480 LEU A N 1
ATOM 988 C CA . LEU A 1 138 ? -3.861 39.295 -15.903 1.00 81.37 480 LEU A CA 1
ATOM 989 C C . LEU A 1 138 ? -5.313 39.462 -15.451 1.00 80.90 480 LEU A C 1
ATOM 990 O O . LEU A 1 138 ? -5.592 40.233 -14.530 1.00 81.42 480 LEU A O 1
ATOM 995 N N . PRO A 1 139 ? -6.244 38.739 -16.101 1.00 81.09 481 PRO A N 1
ATOM 996 C CA . PRO A 1 139 ? -7.651 38.798 -15.724 1.00 81.76 481 PRO A CA 1
ATOM 997 C C . PRO A 1 139 ? -7.943 37.886 -14.534 1.00 82.23 481 PRO A C 1
ATOM 998 O O . PRO A 1 139 ? -7.019 37.306 -13.959 1.00 82.13 481 PRO A O 1
ATOM 1002 N N . LYS A 1 140 ? -9.217 37.766 -14.172 1.00 83.09 482 LYS A N 1
ATOM 1003 C CA . LYS A 1 140 ? -9.629 36.850 -13.121 1.00 83.79 482 LYS A CA 1
ATOM 1004 C C . LYS A 1 140 ? -9.307 35.417 -13.532 1.00 81.75 482 LYS A C 1
ATOM 1005 O O . LYS A 1 140 ? -9.522 35.034 -14.680 1.00 81.13 482 LYS A O 1
ATOM 1011 N N . ARG A 1 141 ? -8.770 34.642 -12.594 1.00 79.76 483 ARG A N 1
ATOM 1012 C CA . ARG A 1 141 ? -8.405 33.249 -12.859 1.00 79.21 483 ARG A CA 1
ATOM 1013 C C . ARG A 1 141 ? -8.219 32.445 -11.579 1.00 75.86 483 ARG A C 1
ATOM 1014 O O . ARG A 1 141 ? -7.784 32.970 -10.553 1.00 71.93 483 ARG A O 1
ATOM 1022 N N . LYS A 1 142 ? -8.569 31.167 -11.658 1.00 75.49 484 LYS A N 1
ATOM 1023 C CA . LYS A 1 142 ? -8.434 30.245 -10.544 1.00 74.77 484 LYS A CA 1
ATOM 1024 C C . LYS A 1 142 ? -7.520 29.115 -10.982 1.00 71.21 484 LYS A C 1
ATOM 1025 O O . LYS A 1 142 ? -7.789 28.446 -11.981 1.00 69.18 484 LYS A O 1
ATOM 1031 N N . ILE A 1 143 ? -6.432 28.923 -10.239 1.00 66.90 485 ILE A N 1
ATOM 1032 C CA . ILE A 1 143 ? -5.431 27.921 -10.570 1.00 64.17 485 ILE A CA 1
ATOM 1033 C C . ILE A 1 143 ? -5.387 26.853 -9.494 1.00 61.33 485 ILE A C 1
ATOM 1034 O O . ILE A 1 143 ? -5.327 27.164 -8.306 1.00 59.21 485 ILE A O 1
ATOM 1039 N N . GLU A 1 144 ? -5.407 25.594 -9.919 1.00 60.99 486 GLU A N 1
ATOM 1040 C CA . GLU A 1 144 ? -5.148 24.471 -9.030 1.00 59.76 486 GLU A CA 1
ATOM 1041 C C . GLU A 1 144 ? -3.832 23.840 -9.442 1.00 59.83 486 GLU A C 1
ATOM 1042 O O . GLU A 1 144 ? -3.674 23.433 -10.596 1.00 59.91 486 GLU A O 1
ATOM 1048 N N . ILE A 1 145 ? -2.881 23.780 -8.512 1.00 57.55 487 ILE A N 1
ATOM 1049 C CA . ILE A 1 145 ? -1.602 23.136 -8.770 1.00 55.65 487 ILE A CA 1
ATOM 1050 C C . ILE A 1 145 ? -1.567 21.810 -8.027 1.00 54.91 487 ILE A C 1
ATOM 1051 O O . ILE A 1 145 ? -1.470 21.780 -6.801 1.00 55.00 487 ILE A O 1
ATOM 1056 N N . PHE A 1 146 ? -1.651 20.717 -8.785 1.00 56.57 488 PHE A N 1
ATOM 1057 C CA . PHE A 1 146 ? -1.653 19.368 -8.225 1.00 56.10 488 PHE A CA 1
ATOM 1058 C C . PHE A 1 146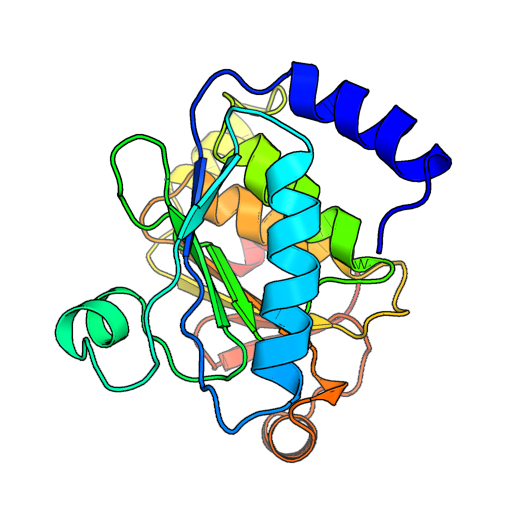 ? -0.221 18.893 -7.997 1.00 56.10 488 PHE A C 1
ATOM 1059 O O . PHE A 1 146 ? 0.641 19.061 -8.862 1.00 55.34 488 PHE A O 1
ATOM 1067 N N . VAL A 1 147 ? 0.026 18.319 -6.821 1.00 54.57 489 VAL A N 1
ATOM 1068 C CA . VAL A 1 147 ? 1.371 17.925 -6.408 1.00 55.01 489 VAL A CA 1
ATOM 1069 C C . VAL A 1 147 ? 1.328 16.641 -5.587 1.00 56.42 489 VAL A C 1
ATOM 1070 O O . VAL A 1 147 ? 0.270 16.241 -5.084 1.00 55.09 489 VAL A O 1
ATOM 1074 N N . SER A 1 148 ? 2.486 16.007 -5.450 1.00 55.57 490 SER A N 1
ATOM 1075 C CA . SER A 1 148 ? 2.696 15.010 -4.407 1.00 58.12 490 SER A CA 1
ATOM 1076 C C . SER A 1 148 ? 3.682 15.611 -3.412 1.00 58.04 490 SER A C 1
ATOM 1077 O O . SER A 1 148 ? 4.349 16.595 -3.718 1.00 59.22 490 SER A O 1
ATOM 1080 N N . LEU A 1 149 ? 3.766 15.031 -2.220 1.00 60.54 491 LEU A N 1
ATOM 1081 C CA . LEU A 1 149 ? 4.671 15.542 -1.180 1.00 62.70 491 LEU A CA 1
ATOM 1082 C C . LEU A 1 149 ? 6.152 15.211 -1.440 1.00 63.13 491 LEU A C 1
ATOM 1083 O O . LEU A 1 149 ? 7.036 15.852 -0.864 1.00 63.41 491 LEU A O 1
ATOM 1088 N N . THR A 1 150 ? 6.413 14.229 -2.303 1.00 62.55 492 THR A N 1
ATOM 1089 C CA . THR A 1 150 ? 7.783 13.842 -2.664 1.00 65.88 492 THR A CA 1
ATOM 1090 C C . THR A 1 150 ? 8.263 14.363 -4.035 1.00 66.34 492 THR A C 1
ATOM 1091 O O . THR A 1 150 ? 9.404 14.115 -4.416 1.00 68.44 492 THR A O 1
ATOM 1095 N N . CYS A 1 151 ? 7.404 15.077 -4.762 1.00 63.98 493 CYS A N 1
ATOM 1096 C CA . CYS A 1 151 ? 7.754 15.659 -6.067 1.00 63.31 493 CYS A CA 1
ATOM 1097 C C . CYS A 1 151 ? 8.694 16.871 -5.910 1.00 61.34 493 CYS A C 1
ATOM 1098 O O . CYS A 1 151 ? 8.326 17.885 -5.307 1.00 58.19 493 CYS A O 1
ATOM 1101 N N . HIS A 1 152 ? 9.909 16.763 -6.449 1.00 59.50 494 HIS A N 1
ATOM 1102 C CA . HIS A 1 152 ? 10.950 17.776 -6.211 1.00 58.54 494 HIS A CA 1
ATOM 1103 C C . HIS A 1 152 ? 10.743 19.044 -7.033 1.00 55.43 494 HIS A C 1
ATOM 1104 O O . HIS A 1 152 ? 11.142 20.122 -6.617 1.00 52.85 494 HIS A O 1
ATOM 1111 N N . PHE A 1 153 ? 10.119 18.918 -8.196 1.00 54.11 495 PHE A N 1
ATOM 1112 C CA . PHE A 1 153 ? 9.918 20.070 -9.063 1.00 55.32 495 PHE A CA 1
ATOM 1113 C C . PHE A 1 153 ? 8.570 20.765 -8.850 1.00 56.35 495 PHE A C 1
ATOM 1114 O O . PHE A 1 153 ? 8.303 21.789 -9.476 1.00 59.49 495 PHE A O 1
ATOM 1122 N N . CYS A 1 154 ? 7.739 20.232 -7.954 1.00 56.37 496 CYS A N 1
ATOM 1123 C CA . CYS A 1 154 ? 6.394 20.776 -7.719 1.00 57.16 496 CYS A CA 1
ATOM 1124 C C . CYS A 1 154 ? 6.384 22.153 -7.040 1.00 54.10 496 CYS A C 1
ATOM 1125 O O . CYS A 1 154 ? 5.678 23.046 -7.499 1.00 54.59 496 CYS A O 1
ATOM 1128 N N . PRO A 1 155 ? 7.151 22.329 -5.944 1.00 51.52 497 PRO A N 1
ATOM 1129 C CA . PRO A 1 155 ? 7.094 23.601 -5.212 1.00 52.20 497 PRO A CA 1
ATOM 1130 C C . PRO A 1 155 ? 7.398 24.847 -6.031 1.00 53.37 497 PRO A C 1
ATOM 1131 O O . PRO A 1 155 ? 6.845 25.915 -5.745 1.00 52.80 497 PRO A O 1
ATOM 1135 N N . ASP A 1 156 ? 8.277 24.719 -7.023 1.00 55.81 498 ASP A N 1
ATOM 1136 C CA . ASP A 1 156 ? 8.647 25.849 -7.875 1.00 56.63 498 ASP A CA 1
ATOM 1137 C C . ASP A 1 156 ? 7.432 26.367 -8.625 1.00 53.93 498 ASP A C 1
ATOM 1138 O O . ASP A 1 156 ? 7.190 27.564 -8.670 1.00 54.33 498 ASP A O 1
ATOM 1143 N N . VAL A 1 157 ? 6.662 25.452 -9.196 1.00 54.89 499 VAL A N 1
ATOM 1144 C CA . VAL A 1 157 ? 5.445 25.813 -9.922 1.00 55.80 499 VAL A CA 1
ATOM 1145 C C . VAL A 1 157 ? 4.382 26.409 -8.986 1.00 54.65 499 VAL A C 1
ATOM 1146 O O . VAL A 1 157 ? 3.769 27.429 -9.305 1.00 54.41 499 VAL A O 1
ATOM 1150 N N . VAL A 1 158 ? 4.185 25.775 -7.831 1.00 53.95 500 VAL A N 1
ATOM 1151 C CA . VAL A 1 158 ? 3.233 26.257 -6.831 1.00 51.18 500 VAL A CA 1
ATOM 1152 C C . VAL A 1 158 ? 3.585 27.683 -6.416 1.00 50.58 500 VAL A C 1
ATOM 1153 O O . VAL A 1 158 ? 2.731 28.565 -6.422 1.00 49.66 500 VAL A O 1
ATOM 1157 N N . ALA A 1 159 ? 4.852 27.904 -6.079 1.00 51.77 501 ALA A N 1
ATOM 1158 C CA . ALA A 1 159 ? 5.303 29.203 -5.594 1.00 52.36 501 ALA A CA 1
ATOM 1159 C C . ALA A 1 159 ? 5.139 30.324 -6.621 1.00 53.74 501 ALA A C 1
ATOM 1160 O O . ALA A 1 159 ? 4.830 31.457 -6.252 1.00 54.31 501 ALA A O 1
ATOM 1162 N N . ALA A 1 160 ? 5.332 30.005 -7.898 1.00 54.00 502 ALA A N 1
ATOM 1163 C CA . ALA A 1 160 ? 5.162 30.979 -8.981 1.00 55.08 502 ALA A CA 1
ATOM 1164 C C . ALA A 1 160 ? 3.698 31.401 -9.138 1.00 56.39 502 ALA A C 1
ATOM 1165 O O . ALA A 1 160 ? 3.393 32.592 -9.227 1.00 57.17 502 ALA A O 1
ATOM 1167 N N . CYS A 1 161 ? 2.798 30.421 -9.178 1.00 56.09 503 CYS A N 1
ATOM 1168 C CA . CYS A 1 161 ? 1.366 30.703 -9.264 1.00 56.92 503 CYS A CA 1
ATOM 1169 C C . CYS A 1 161 ? 0.854 31.468 -8.053 1.00 56.55 503 CYS A C 1
ATOM 1170 O O . CYS A 1 161 ? 0.039 32.374 -8.187 1.00 57.51 503 CYS A O 1
ATOM 1173 N N . GLN A 1 162 ? 1.324 31.090 -6.871 1.00 54.81 504 GLN A N 1
ATOM 1174 C CA . GLN A 1 162 ? 0.879 31.734 -5.640 1.00 53.80 504 GLN A CA 1
ATOM 1175 C C . GLN A 1 162 ? 1.518 33.107 -5.467 1.00 53.90 504 GLN A C 1
ATOM 1176 O O . GLN A 1 162 ? 0.935 33.987 -4.832 1.00 53.73 504 GLN A O 1
ATOM 1182 N N . ARG A 1 163 ? 2.699 33.305 -6.049 1.00 54.90 505 ARG A N 1
ATOM 1183 C CA . ARG A 1 163 ? 3.272 34.646 -6.117 1.00 56.39 505 ARG A CA 1
ATOM 1184 C C . ARG A 1 163 ? 2.421 35.559 -6.999 1.00 56.25 505 ARG A C 1
ATOM 1185 O O . ARG A 1 163 ? 2.216 36.725 -6.663 1.00 56.47 505 ARG A O 1
ATOM 1193 N N . ILE A 1 164 ? 1.937 35.033 -8.124 1.00 55.99 506 ILE A N 1
ATOM 1194 C CA . ILE A 1 164 ? 1.033 35.789 -8.995 1.00 58.44 506 ILE A CA 1
ATOM 1195 C C . ILE A 1 164 ? -0.229 36.168 -8.221 1.00 60.03 506 ILE A C 1
ATOM 1196 O O . ILE A 1 164 ? -0.688 37.310 -8.300 1.00 61.64 506 ILE A O 1
ATOM 1201 N N . ALA A 1 165 ? -0.775 35.214 -7.463 1.00 59.11 507 ALA A N 1
ATOM 1202 C CA . ALA A 1 165 ? -1.955 35.468 -6.628 1.00 58.54 507 ALA A CA 1
ATOM 1203 C C . ALA A 1 165 ? -1.690 36.559 -5.593 1.00 58.64 507 ALA A C 1
ATOM 1204 O O . ALA A 1 165 ? -2.561 37.377 -5.321 1.00 58.66 507 ALA A O 1
ATOM 1206 N N . SER A 1 166 ? -0.483 36.579 -5.029 1.00 58.31 508 SER A N 1
ATOM 1207 C CA . SER A 1 166 ? -0.127 37.582 -4.023 1.00 58.18 508 SER A CA 1
ATOM 1208 C C . SER A 1 166 ? -0.043 39.000 -4.596 1.00 60.34 508 SER A C 1
ATOM 1209 O O . SER A 1 166 ? -0.169 39.971 -3.856 1.00 60.96 508 SER A O 1
ATOM 1212 N N . ILE A 1 167 ? 0.192 39.113 -5.899 1.00 62.29 509 ILE A N 1
ATOM 1213 C CA . ILE A 1 167 ? 0.341 40.413 -6.555 1.00 65.45 509 ILE A CA 1
ATOM 1214 C C . ILE A 1 167 ? -0.985 40.849 -7.179 1.00 67.72 509 ILE A C 1
ATOM 1215 O O . ILE A 1 167 ? -1.436 41.972 -6.969 1.00 69.95 509 ILE A O 1
ATOM 1220 N N . ASN A 1 168 ? -1.608 39.950 -7.933 1.00 68.35 510 ASN A N 1
ATOM 1221 C CA . ASN A 1 168 ? -2.856 40.244 -8.630 1.00 70.24 510 ASN A CA 1
ATOM 1222 C C . ASN A 1 168 ? -4.080 39.822 -7.804 1.00 70.55 510 ASN A C 1
ATOM 1223 O O . ASN A 1 168 ? -4.262 38.636 -7.534 1.00 67.10 510 ASN A O 1
ATOM 1228 N N . PRO A 1 169 ? -4.949 40.786 -7.440 1.00 71.81 511 PRO A N 1
ATOM 1229 C CA . PRO A 1 169 ? -6.062 40.469 -6.541 1.00 72.09 511 PRO A CA 1
ATOM 1230 C C . PRO A 1 169 ? -7.143 39.557 -7.133 1.00 71.38 511 PRO A C 1
ATOM 1231 O O . PRO A 1 169 ? -7.961 39.037 -6.382 1.00 69.20 511 PRO A O 1
ATOM 1235 N N . HIS A 1 170 ? -7.139 39.361 -8.451 1.00 73.99 512 HIS A N 1
ATOM 1236 C CA . HIS A 1 170 ? -8.142 38.526 -9.118 1.00 76.85 512 HIS A CA 1
ATOM 1237 C C . HIS A 1 170 ? -7.651 37.118 -9.460 1.00 73.90 512 HIS A C 1
ATOM 1238 O O . HIS A 1 170 ? -8.426 36.306 -9.969 1.00 75.03 512 HIS A O 1
ATOM 1245 N N . VAL A 1 171 ? -6.380 36.826 -9.183 1.00 69.40 513 VAL A N 1
ATOM 1246 C CA . VAL A 1 171 ? -5.828 35.491 -9.412 1.00 67.91 513 VAL A CA 1
ATOM 1247 C C . VAL A 1 171 ? -5.779 34.689 -8.105 1.00 65.63 513 VAL A C 1
ATOM 1248 O O . VAL A 1 171 ? -5.327 35.190 -7.070 1.00 62.81 513 VAL A O 1
ATOM 1252 N N . GLU A 1 172 ? -6.254 33.447 -8.168 1.00 64.03 514 GLU A N 1
ATOM 1253 C CA . GLU A 1 172 ? -6.252 32.542 -7.017 1.00 63.59 514 GLU A CA 1
ATOM 1254 C C . GLU A 1 172 ? -5.439 31.291 -7.347 1.00 58.99 514 GLU A C 1
ATOM 1255 O O . GLU A 1 172 ? -5.512 30.776 -8.464 1.00 59.04 514 GLU A O 1
ATOM 1261 N N . ALA A 1 173 ? -4.668 30.809 -6.373 1.00 54.12 515 ALA A N 1
ATOM 1262 C CA . ALA A 1 173 ? -3.769 29.676 -6.591 1.00 52.37 515 ALA A CA 1
ATOM 1263 C C . ALA A 1 173 ? -3.813 28.702 -5.418 1.00 50.38 515 ALA A C 1
ATOM 1264 O O . ALA A 1 173 ? -3.409 29.037 -4.299 1.00 48.41 515 ALA A O 1
ATOM 1266 N N . GLU A 1 174 ? -4.296 27.493 -5.704 1.00 49.30 516 GLU A N 1
ATOM 1267 C CA . GLU A 1 174 ? -4.556 26.471 -4.706 1.00 48.99 516 GLU A CA 1
ATOM 1268 C C . GLU A 1 174 ? -3.646 25.282 -4.928 1.00 49.67 516 GLU A C 1
ATOM 1269 O O . GLU A 1 174 ? -3.726 24.625 -5.967 1.00 50.59 516 GLU A O 1
ATOM 1275 N N . MET A 1 175 ? -2.790 24.997 -3.954 1.00 49.47 517 MET A N 1
ATOM 1276 C CA . MET A 1 175 ? -2.010 23.765 -3.976 1.00 50.39 517 MET A CA 1
ATOM 1277 C C . MET A 1 175 ? -2.943 22.614 -3.621 1.00 48.02 517 MET A C 1
ATOM 1278 O O . MET A 1 175 ? -3.691 22.711 -2.658 1.00 47.30 517 MET A O 1
ATOM 1283 N N . VAL A 1 176 ? -2.894 21.529 -4.392 1.00 48.66 518 VAL A N 1
ATOM 1284 C CA . VAL A 1 176 ? -3.679 20.33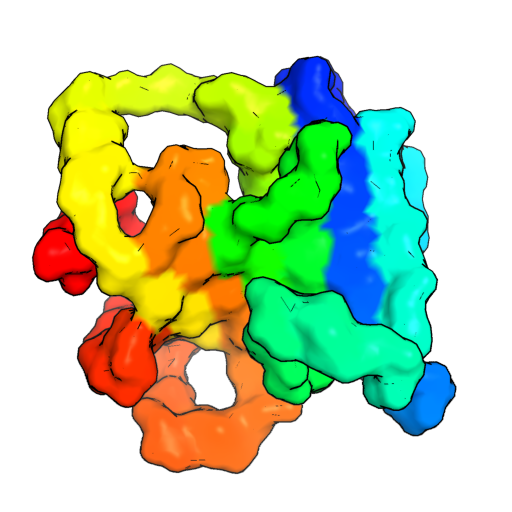6 -4.081 1.00 48.30 518 VAL A CA 1
ATOM 1285 C C . VAL A 1 176 ? -2.782 19.108 -3.993 1.00 48.72 518 VAL A C 1
ATOM 1286 O O . VAL A 1 176 ? -2.162 18.720 -4.978 1.00 50.29 518 VAL A O 1
ATOM 1290 N N . ASP A 1 177 ? -2.719 18.491 -2.819 1.00 49.67 519 ASP A N 1
ATOM 1291 C CA . ASP A 1 177 ? -2.036 17.210 -2.680 1.00 51.94 519 ASP A CA 1
ATOM 1292 C C 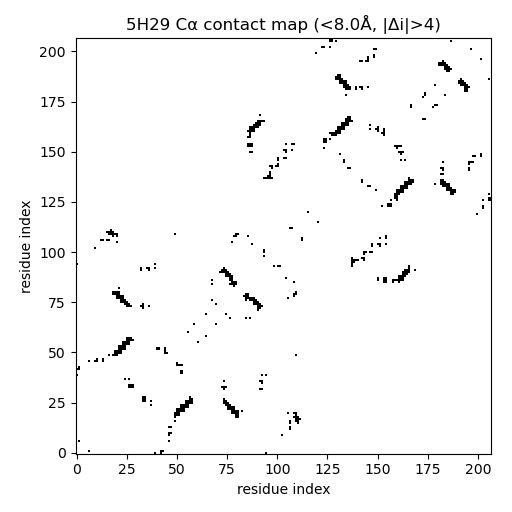. ASP A 1 177 ? -2.919 16.150 -3.336 1.00 54.22 519 ASP A C 1
ATOM 1293 O O . ASP A 1 177 ? -3.871 15.650 -2.722 1.00 53.25 519 ASP A O 1
ATOM 1298 N N . ILE A 1 178 ? -2.600 15.823 -4.587 1.00 54.92 520 ILE A N 1
ATOM 1299 C CA . ILE A 1 178 ? -3.460 14.959 -5.403 1.00 57.72 520 ILE A CA 1
ATOM 1300 C C . ILE A 1 178 ? -3.601 13.547 -4.822 1.00 59.45 520 ILE A C 1
ATOM 1301 O O . ILE A 1 178 ? -4.631 12.898 -5.013 1.00 62.84 520 ILE A O 1
ATOM 1306 N N . SER A 1 179 ? -2.600 13.099 -4.070 1.00 60.58 521 SER A N 1
ATOM 1307 C CA . SER A 1 179 ? -2.670 11.801 -3.399 1.00 62.85 521 SER A CA 1
ATOM 1308 C C . SER A 1 179 ? -3.789 11.714 -2.351 1.00 63.97 521 SER A C 1
ATOM 1309 O O . SER A 1 179 ? -4.133 10.617 -1.916 1.00 65.13 521 SER A O 1
ATOM 1312 N N . LEU A 1 180 ? -4.334 12.855 -1.926 1.00 63.13 522 LEU A N 1
ATOM 1313 C CA . LEU A 1 180 ? -5.483 12.868 -1.011 1.00 63.45 522 LEU A CA 1
ATOM 1314 C C . LEU A 1 180 ? -6.823 12.859 -1.738 1.00 62.52 522 LEU A C 1
ATOM 1315 O O . LEU A 1 180 ? -7.861 12.696 -1.107 1.00 63.67 522 LEU A O 1
ATOM 1320 N N . PHE A 1 181 ? -6.801 13.045 -3.055 1.00 62.23 523 PHE A N 1
ATOM 1321 C CA . PHE A 1 181 ? -8.026 13.118 -3.843 1.00 63.14 523 PHE A CA 1
ATOM 1322 C C . PHE A 1 181 ? -7.957 12.162 -5.045 1.00 67.62 523 PHE A C 1
ATOM 1323 O O . PHE A 1 181 ? -7.980 12.602 -6.197 1.00 68.11 523 PHE A O 1
ATOM 1331 N N . PRO A 1 182 ? -7.874 10.841 -4.774 1.00 71.03 524 PRO A N 1
ATOM 1332 C CA . PRO A 1 182 ? -7.684 9.849 -5.843 1.00 75.06 524 PRO A CA 1
ATOM 1333 C C . PRO A 1 182 ? -8.789 9.833 -6.903 1.00 77.81 524 PRO A C 1
ATOM 1334 O O . PRO A 1 182 ? -8.495 9.626 -8.082 1.00 79.88 524 PRO A O 1
ATOM 1338 N N . GLU A 1 183 ? -10.040 10.045 -6.498 1.00 81.05 525 GLU A N 1
ATOM 1339 C CA . GLU A 1 183 ? -11.146 10.101 -7.459 1.00 84.53 525 GLU A CA 1
ATOM 1340 C C . GLU A 1 183 ? -11.002 11.298 -8.401 1.00 83.59 525 GLU A C 1
ATOM 1341 O O . GLU A 1 183 ? -11.260 11.184 -9.600 1.00 82.39 525 GLU A O 1
ATOM 1347 N N . LEU A 1 184 ? -10.578 12.437 -7.855 1.00 81.70 526 LEU A N 1
ATOM 1348 C CA . LEU A 1 184 ? -10.310 13.625 -8.666 1.00 80.53 526 LEU A CA 1
ATOM 1349 C C . LEU A 1 184 ? -9.154 13.384 -9.641 1.00 81.70 526 LEU A C 1
ATOM 1350 O O . LEU A 1 184 ? -9.145 13.934 -10.742 1.00 79.44 526 LEU A O 1
ATOM 1355 N N . LYS A 1 185 ? -8.185 12.565 -9.233 1.00 84.20 527 LYS A N 1
ATOM 1356 C CA . LYS A 1 185 ? -7.056 12.220 -10.097 1.00 87.31 527 LYS A CA 1
ATOM 1357 C C . LYS A 1 185 ? -7.523 11.536 -11.384 1.00 88.10 527 LYS A C 1
ATOM 1358 O O . LYS A 1 185 ? -7.033 11.854 -12.465 1.00 87.56 527 LYS A O 1
ATOM 1364 N N . LYS A 1 186 ? -8.462 10.598 -11.258 1.00 90.84 528 LYS A N 1
ATOM 1365 C CA . LYS A 1 186 ? -9.032 9.906 -12.419 1.00 92.75 528 LYS A CA 1
ATOM 1366 C C . LYS A 1 186 ? -9.867 10.851 -13.270 1.00 92.06 528 LYS A C 1
ATOM 1367 O O . LYS A 1 186 ? -9.623 10.998 -14.464 1.00 92.95 528 LYS A O 1
ATOM 1373 N N . GLU A 1 187 ? -10.852 11.483 -12.639 1.00 92.56 529 GLU A N 1
ATOM 1374 C CA . GLU A 1 187 ? -11.777 12.387 -13.321 1.00 95.83 529 GLU A CA 1
ATOM 1375 C C . GLU A 1 187 ? -11.031 13.358 -14.235 1.00 96.08 529 GLU A C 1
ATOM 1376 O O . GLU A 1 187 ? -11.248 13.371 -15.445 1.00 98.61 529 GLU A O 1
ATOM 1382 N N . LYS A 1 188 ? -10.134 14.145 -13.650 1.00 95.53 530 LYS A N 1
ATOM 1383 C CA . LYS A 1 188 ? -9.412 15.186 -14.382 1.00 96.16 530 LYS A CA 1
ATOM 1384 C C . LYS A 1 188 ? -8.162 14.652 -15.098 1.00 95.31 530 LYS A C 1
ATOM 1385 O O . LYS A 1 188 ? -7.539 15.374 -15.880 1.00 93.23 530 LYS A O 1
ATOM 1391 N N . LYS A 1 189 ? -7.798 13.400 -14.815 1.00 95.06 531 LYS A N 1
ATOM 1392 C CA . LYS A 1 189 ? -6.671 12.716 -15.463 1.00 96.19 531 LYS A CA 1
ATOM 1393 C C . LYS A 1 189 ? -5.320 13.386 -15.184 1.00 94.36 531 LYS A C 1
ATOM 1394 O O . LYS A 1 189 ? -4.572 13.713 -16.106 1.00 94.66 531 LYS A O 1
ATOM 1400 N N . ILE A 1 190 ? -5.021 13.575 -13.898 1.00 93.43 532 ILE A N 1
ATOM 1401 C CA . ILE A 1 190 ? -3.721 14.087 -13.460 1.00 91.80 532 ILE A CA 1
ATOM 1402 C C . ILE A 1 190 ? -2.734 12.930 -13.499 1.00 92.31 532 ILE A C 1
ATOM 1403 O O . ILE A 1 190 ? -2.649 12.143 -12.555 1.00 90.69 532 ILE A O 1
ATOM 1408 N N . MET A 1 191 ? -1.994 12.825 -14.596 1.00 95.12 533 MET A N 1
ATOM 1409 C CA . MET A 1 191 ? -1.072 11.714 -14.774 1.00 97.96 533 MET A CA 1
ATOM 1410 C C . MET A 1 191 ? 0.336 12.090 -14.322 1.00 95.79 533 MET A C 1
ATOM 1411 O O . MET A 1 191 ? 0.951 11.357 -13.547 1.00 92.75 533 MET A O 1
ATOM 1416 N N . SER A 1 192 ? 0.837 13.231 -14.793 1.00 96.05 534 SER A N 1
ATOM 1417 C CA . SER A 1 192 ? 2.186 13.678 -14.434 1.00 95.87 534 SER A CA 1
ATOM 1418 C C . SER A 1 192 ? 2.157 14.339 -13.057 1.00 95.56 534 SER A C 1
ATOM 1419 O O . SER A 1 192 ? 1.103 14.766 -12.583 1.00 90.88 534 SER A O 1
ATOM 1422 N N . VAL A 1 193 ? 3.332 14.451 -12.445 1.00 97.87 535 VAL A N 1
ATOM 1423 C CA . VAL A 1 193 ? 3.433 14.734 -11.008 1.00 95.41 535 VAL A CA 1
ATOM 1424 C C . VAL A 1 193 ? 3.118 16.186 -10.609 1.00 87.00 535 VAL A C 1
ATOM 1425 O O . VAL A 1 193 ? 2.307 16.393 -9.703 1.00 84.08 535 VAL A O 1
ATOM 1429 N N . PRO A 1 194 ? 3.750 17.192 -11.261 1.00 78.98 536 PRO A N 1
ATOM 1430 C CA . PRO A 1 194 ? 3.238 18.573 -11.176 1.00 75.81 536 PRO A CA 1
ATOM 1431 C C . PRO A 1 194 ? 2.302 18.932 -12.328 1.00 74.17 536 PRO A C 1
ATOM 1432 O O . PRO A 1 194 ? 2.690 18.813 -13.489 1.00 73.91 536 PRO A O 1
ATOM 1436 N N . ALA A 1 195 ? 1.088 19.378 -12.000 1.00 72.22 537 ALA A N 1
ATOM 1437 C CA . ALA A 1 195 ? 0.076 19.710 -13.004 1.00 70.68 537 ALA A CA 1
ATOM 1438 C C . ALA A 1 195 ? -0.721 20.951 -12.608 1.00 70.17 537 ALA A C 1
ATOM 1439 O O . ALA A 1 195 ? -1.209 21.045 -11.483 1.00 72.66 537 ALA A O 1
ATOM 1441 N N . MET A 1 196 ? -0.852 21.893 -13.541 1.00 69.41 538 MET A N 1
ATOM 1442 C CA . MET A 1 196 ? -1.646 23.102 -13.332 1.00 70.08 538 MET A CA 1
ATOM 1443 C C . MET A 1 196 ? -2.985 22.981 -14.050 1.00 71.14 538 MET A C 1
ATOM 1444 O O . MET A 1 196 ? -3.032 22.568 -15.208 1.00 72.00 538 MET A O 1
ATOM 1449 N N . LEU A 1 197 ? -4.065 23.341 -13.358 1.00 70.92 539 LEU A N 1
ATOM 1450 C CA . LEU A 1 197 ? -5.389 23.431 -13.970 1.00 72.84 539 LEU A CA 1
ATOM 1451 C C . LEU A 1 197 ? -5.928 24.848 -13.807 1.00 73.33 539 LEU A C 1
ATOM 1452 O O . LEU A 1 197 ? -6.089 25.325 -12.686 1.00 73.86 539 LEU A O 1
ATOM 1457 N N . ILE A 1 198 ? -6.195 25.512 -14.930 1.00 75.57 540 ILE A N 1
ATOM 1458 C CA . ILE A 1 198 ? -6.651 26.903 -14.939 1.00 78.16 540 ILE A CA 1
ATOM 1459 C C . ILE A 1 198 ? -8.148 26.952 -15.223 1.00 79.60 540 ILE A C 1
ATOM 1460 O O . ILE A 1 198 ? -8.607 26.418 -16.233 1.00 81.85 540 ILE A O 1
ATOM 1465 N N . ASP A 1 199 ? -8.898 27.589 -14.325 1.00 80.82 541 ASP A N 1
ATOM 1466 C CA . ASP A 1 199 ? -10.351 27.737 -14.454 1.00 82.75 541 ASP A CA 1
ATOM 1467 C C . ASP A 1 199 ? -11.081 26.422 -14.753 1.00 84.41 541 ASP A C 1
ATOM 1468 O O . ASP A 1 199 ? -12.104 26.414 -15.435 1.00 85.34 541 ASP A O 1
ATOM 1473 N N . GLY A 1 200 ? -10.556 25.319 -14.227 1.00 84.89 542 GLY A N 1
ATOM 1474 C CA . GLY A 1 200 ? -11.161 24.003 -14.415 1.00 86.22 542 GLY A CA 1
ATOM 1475 C C . GLY A 1 200 ? -11.161 23.486 -15.845 1.00 89.01 542 GLY A C 1
ATOM 1476 O O . GLY A 1 200 ? -11.923 22.576 -16.162 1.00 89.13 542 GLY A O 1
ATOM 1477 N N . GLU A 1 201 ? -10.298 24.038 -16.700 1.00 91.38 543 GLU A N 1
ATOM 1478 C CA . GLU A 1 201 ? -10.313 23.723 -18.134 1.00 95.34 543 GLU A CA 1
ATOM 1479 C C . GLU A 1 201 ? -8.972 23.201 -18.655 1.00 93.72 543 GLU A C 1
ATOM 1480 O O . GLU A 1 201 ? -8.826 22.005 -18.901 1.00 94.71 543 GLU A O 1
ATOM 1486 N N . GLN A 1 202 ? -7.997 24.090 -18.820 1.00 91.19 544 GLN A N 1
ATOM 1487 C CA . GLN A 1 202 ? -6.727 23.718 -19.441 1.00 92.06 544 GLN A CA 1
ATOM 1488 C C . GLN A 1 202 ? -5.738 23.097 -18.445 1.00 88.70 544 GLN A C 1
ATOM 1489 O O . GLN A 1 202 ? -5.304 23.758 -17.503 1.00 85.59 544 GLN A O 1
ATOM 1495 N N . MET A 1 203 ? -5.387 21.830 -18.675 1.00 86.94 545 MET A N 1
ATOM 1496 C CA . MET A 1 203 ? -4.317 21.159 -17.934 1.00 86.09 545 MET A CA 1
ATOM 1497 C C . MET A 1 203 ? -2.962 21.523 -18.531 1.00 86.40 545 MET A C 1
ATOM 1498 O O . MET A 1 203 ? -2.829 21.636 -19.748 1.00 90.17 545 MET A O 1
ATOM 1503 N N . ILE A 1 204 ? -1.962 21.711 -17.674 1.00 82.82 546 ILE A N 1
ATOM 1504 C CA . ILE A 1 204 ? -0.597 21.984 -18.118 1.00 83.65 546 ILE A CA 1
ATOM 1505 C C . ILE A 1 204 ? 0.380 21.247 -17.202 1.00 84.22 546 ILE A C 1
ATOM 1506 O O . ILE A 1 204 ? 0.472 21.555 -16.012 1.00 85.04 546 ILE A O 1
ATOM 1511 N N . PHE A 1 205 ? 1.110 20.285 -17.762 1.00 83.92 547 PHE A N 1
ATOM 1512 C CA . PHE A 1 205 ? 1.985 19.414 -16.974 1.00 84.05 547 PHE A CA 1
ATOM 1513 C C . PHE A 1 205 ? 3.443 19.878 -16.995 1.00 84.30 547 PHE A C 1
ATOM 1514 O O . PHE A 1 205 ? 3.856 20.617 -17.888 1.00 88.28 547 PHE A O 1
ATOM 1522 N N . GLY A 1 206 ? 4.212 19.450 -15.995 1.00 83.41 548 GLY A N 1
ATOM 1523 C CA . GLY A 1 206 ? 5.657 19.691 -15.948 1.00 80.21 548 GLY A CA 1
ATOM 1524 C C . GLY A 1 206 ? 6.078 21.055 -15.427 1.00 79.39 548 GLY A C 1
ATOM 1525 O O . GLY A 1 206 ? 5.249 21.949 -15.240 1.00 79.00 548 GLY A O 1
ATOM 1526 N N . SER A 1 207 ? 7.379 21.205 -15.188 1.00 77.74 549 SER A N 1
ATOM 1527 C CA . SER A 1 207 ? 7.957 22.472 -14.746 1.00 78.53 549 SER A CA 1
ATOM 1528 C C . SER A 1 207 ? 7.657 23.571 -15.754 1.00 78.11 549 SER A C 1
ATOM 1529 O O . SER A 1 207 ? 7.614 23.315 -16.955 1.00 80.74 549 SER A O 1
ATOM 1532 N N . LYS A 1 208 ? 7.437 24.786 -15.259 1.00 76.51 550 LYS A N 1
ATOM 1533 C CA . LYS A 1 208 ? 7.157 25.939 -16.112 1.00 76.62 550 LYS A CA 1
ATOM 1534 C C . LYS A 1 208 ? 7.758 27.182 -15.494 1.00 75.29 550 LYS A C 1
ATOM 1535 O O . LYS A 1 208 ? 7.716 27.353 -14.278 1.00 73.26 550 LYS A O 1
ATOM 1541 N N . THR A 1 209 ? 8.307 28.054 -16.333 1.00 76.29 551 THR A N 1
ATOM 1542 C CA . THR A 1 209 ? 8.856 29.319 -15.864 1.00 76.41 551 THR A CA 1
ATOM 1543 C C . THR A 1 209 ? 7.730 30.302 -15.577 1.00 75.50 551 THR A C 1
ATOM 1544 O O . THR A 1 209 ? 6.583 30.097 -15.983 1.00 72.31 551 THR A O 1
ATOM 1548 N N . MET A 1 210 ? 8.080 31.370 -14.873 1.00 76.79 552 MET A N 1
ATOM 1549 C CA . MET A 1 210 ? 7.152 32.442 -14.561 1.00 78.46 552 MET A CA 1
ATOM 1550 C C . MET A 1 210 ? 6.510 32.996 -15.831 1.00 81.57 552 MET A C 1
ATOM 1551 O O . MET A 1 210 ? 5.292 33.178 -15.887 1.00 81.83 552 MET A O 1
ATOM 1556 N N . THR A 1 211 ? 7.331 33.248 -16.850 1.00 84.52 553 THR A N 1
ATOM 1557 C CA . THR A 1 211 ? 6.850 33.840 -18.102 1.00 85.87 553 THR A CA 1
ATOM 1558 C C . THR A 1 211 ? 5.903 32.894 -18.836 1.00 83.79 553 THR A C 1
ATOM 1559 O O . THR A 1 211 ? 4.879 33.328 -19.361 1.00 83.30 553 THR A O 1
ATOM 1563 N N . GLU A 1 212 ? 6.242 31.607 -18.862 1.00 82.33 554 GLU A N 1
ATOM 1564 C CA . GLU A 1 212 ? 5.357 30.587 -19.437 1.00 83.28 554 GLU A CA 1
ATOM 1565 C C . GLU A 1 212 ? 4.001 30.551 -18.728 1.00 82.69 554 GLU A C 1
ATOM 1566 O O . GLU A 1 212 ? 2.949 30.488 -19.374 1.00 82.50 554 GLU A O 1
ATOM 1572 N N . ILE A 1 213 ? 4.035 30.587 -17.397 1.00 79.12 555 ILE A N 1
ATOM 1573 C CA . ILE A 1 213 ? 2.814 30.576 -16.593 1.00 77.54 555 ILE A CA 1
ATOM 1574 C C . ILE A 1 213 ? 1.974 31.819 -16.891 1.00 77.26 555 ILE A C 1
ATOM 1575 O O . ILE A 1 213 ? 0.769 31.715 -17.112 1.00 75.66 555 ILE A O 1
ATOM 1580 N N . ILE A 1 214 ? 2.619 32.983 -16.916 1.00 77.62 556 ILE A N 1
ATOM 1581 C CA . ILE A 1 214 ? 1.941 34.242 -17.237 1.00 80.10 556 ILE A CA 1
ATOM 1582 C C . ILE A 1 214 ? 1.258 34.174 -18.607 1.00 82.20 556 ILE A C 1
ATOM 1583 O O . ILE A 1 214 ? 0.119 34.614 -18.757 1.00 80.35 556 ILE A O 1
ATOM 1588 N N . GLU A 1 215 ? 1.956 33.617 -19.594 1.00 84.89 557 GLU A N 1
ATOM 1589 C CA . GLU A 1 215 ? 1.405 33.458 -20.940 1.00 89.04 557 GLU A CA 1
ATOM 1590 C C . GLU A 1 215 ? 0.157 32.585 -20.910 1.00 88.83 557 GLU A C 1
ATOM 1591 O O . GLU A 1 215 ? -0.867 32.938 -21.495 1.00 90.91 557 GLU A O 1
ATOM 1597 N N . ALA A 1 216 ? 0.242 31.453 -20.218 1.00 85.97 558 ALA A N 1
ATOM 1598 C CA . ALA A 1 216 ? -0.898 30.548 -20.088 1.00 84.59 558 ALA A CA 1
ATOM 1599 C C . ALA A 1 216 ? -2.078 31.215 -19.372 1.00 83.41 558 ALA A C 1
ATOM 1600 O O . ALA A 1 216 ? -3.231 30.905 -19.653 1.00 83.28 558 ALA A O 1
ATOM 1602 N N . LEU A 1 217 ? -1.779 32.128 -18.452 1.00 82.42 559 LEU A N 1
ATOM 1603 C CA . LEU A 1 217 ? -2.810 32.853 -17.705 1.00 82.94 559 LEU A CA 1
ATOM 1604 C C . LEU A 1 217 ? -3.392 34.044 -18.488 1.00 84.00 559 LEU A C 1
ATOM 1605 O O . LEU A 1 217 ? -4.459 34.554 -18.137 1.00 81.89 559 LEU A O 1
ATOM 1610 N N . ALA A 1 218 ? -2.698 34.479 -19.540 1.00 85.24 560 ALA A N 1
ATOM 1611 C CA . ALA A 1 218 ? -3.081 35.685 -20.298 1.00 87.25 560 ALA A CA 1
ATOM 1612 C C . ALA A 1 218 ? -4.489 35.618 -20.897 1.00 85.86 560 ALA A C 1
ATOM 1613 O O . ALA A 1 218 ? -4.939 34.569 -21.347 1.00 86.33 560 ALA A O 1
#

Foldseek 3Di:
DDDVVRLVVLLVLLVQFQWAKEKEWAAAPVDPQSVVQVVVVVVVQVSDPSYHYDYHHHPPCVVVCVQLVPDAPGKIFMAARVRHGLLEMERTHCPALNVLQVSLLS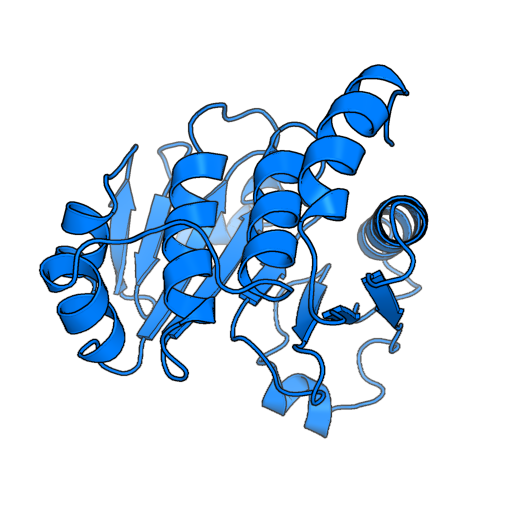SLRRHVDDDDDPVLLVLLQVFAAKEKEKEAANPDNQRSVVQSLQSSSSNRHVRGHYYYYDCVVVVVVCVVLVVPAHIWMDMPNDDIDDDHDDSVRVSVVRD

Solvent-accessible surface area: 10284 Å² total